Protein AF-A0A6A4I3C4-F1 (afdb_monomer)

Radius of gyration: 28.68 Å; Cα contacts (8 Å, |Δi|>4): 442; chains: 1; bounding box: 69×76×106 Å

Structure (mmCIF, N/CA/C/O backbone):
data_AF-A0A6A4I3C4-F1
#
_entry.id   AF-A0A6A4I3C4-F1
#
loop_
_atom_site.group_PDB
_atom_site.id
_atom_site.type_symbol
_atom_site.label_atom_id
_atom_site.label_alt_id
_atom_site.label_comp_id
_atom_site.label_asym_id
_atom_site.label_entity_id
_atom_site.label_seq_id
_atom_site.pdbx_PDB_ins_code
_atom_site.Cartn_x
_atom_site.Cartn_y
_atom_site.Cartn_z
_atom_site.occupancy
_atom_site.B_iso_or_equiv
_atom_site.auth_seq_id
_atom_site.auth_comp_id
_atom_site.auth_asym_id
_atom_site.auth_atom_id
_atom_site.pdbx_PDB_model_num
ATOM 1 N N . MET A 1 1 ? -9.018 -15.703 23.170 1.00 30.06 1 MET A N 1
ATOM 2 C CA . MET A 1 1 ? -9.120 -16.091 21.747 1.00 30.06 1 MET A CA 1
ATOM 3 C C . MET A 1 1 ? -8.133 -15.231 20.980 1.00 30.06 1 MET A C 1
ATOM 5 O O . MET A 1 1 ? -8.230 -14.015 21.073 1.00 30.06 1 MET A O 1
ATOM 9 N N . SER A 1 2 ? -7.096 -15.819 20.377 1.00 28.27 2 SER A N 1
ATOM 10 C CA . SER A 1 2 ? -6.078 -15.033 19.678 1.00 28.27 2 SER A CA 1
ATOM 11 C C . SER A 1 2 ? -6.666 -14.503 18.375 1.00 28.27 2 SER A C 1
ATOM 13 O O . SER A 1 2 ? -7.163 -15.269 17.554 1.00 28.27 2 SER A O 1
ATOM 15 N N . CYS A 1 3 ? -6.613 -13.185 18.191 1.00 37.81 3 CYS A N 1
ATOM 16 C CA . CYS A 1 3 ? -6.761 -12.574 16.880 1.00 37.81 3 CYS A CA 1
ATOM 17 C C . CYS A 1 3 ? -5.647 -13.174 16.008 1.00 37.81 3 CYS A C 1
ATOM 19 O O . CYS A 1 3 ? -4.472 -12.841 16.184 1.00 37.81 3 CYS A O 1
ATOM 21 N N . GLN A 1 4 ? -5.984 -14.171 15.180 1.00 45.91 4 GLN A N 1
ATOM 22 C CA . GLN A 1 4 ? -5.048 -14.759 14.229 1.00 45.91 4 GLN A CA 1
ATOM 23 C C . GLN A 1 4 ? -4.532 -13.609 13.374 1.00 45.91 4 GLN A C 1
ATOM 25 O O . GLN A 1 4 ? -5.293 -12.971 12.652 1.00 45.91 4 GLN A O 1
ATOM 30 N N . THR A 1 5 ? -3.243 -13.308 13.506 1.00 54.25 5 THR A N 1
ATOM 31 C CA . THR A 1 5 ? -2.576 -12.244 12.765 1.00 54.25 5 THR A CA 1
ATOM 32 C C . THR A 1 5 ? -2.916 -12.390 11.281 1.00 54.25 5 THR A C 1
ATOM 34 O O . THR A 1 5 ? -2.604 -13.396 10.641 1.00 54.25 5 THR A O 1
ATOM 37 N N . SER A 1 6 ? -3.614 -11.399 10.728 1.00 60.16 6 SER A N 1
ATOM 38 C CA . SER A 1 6 ? -4.157 -11.409 9.360 1.00 60.16 6 SER A CA 1
ATOM 39 C C . SER A 1 6 ? -3.076 -11.469 8.275 1.00 60.16 6 SER A C 1
ATOM 41 O O . SER A 1 6 ? -3.366 -11.762 7.115 1.00 60.16 6 SER A O 1
ATOM 43 N N . ILE A 1 7 ? -1.822 -11.235 8.654 1.00 67.00 7 ILE A N 1
ATOM 44 C CA . ILE A 1 7 ? -0.670 -11.164 7.765 1.00 67.00 7 ILE A CA 1
ATOM 45 C C . ILE A 1 7 ? 0.026 -12.537 7.729 1.00 67.00 7 ILE A C 1
ATOM 47 O O . ILE A 1 7 ? 0.325 -13.086 8.795 1.00 67.00 7 ILE A O 1
ATOM 51 N N . PRO A 1 8 ? 0.277 -13.123 6.541 1.00 70.94 8 PRO A N 1
ATOM 52 C CA . PRO A 1 8 ? 1.118 -14.317 6.415 1.00 70.94 8 PRO A CA 1
ATOM 53 C C . PRO A 1 8 ? 2.545 -14.039 6.918 1.00 70.94 8 PRO A C 1
ATOM 55 O O . PRO A 1 8 ? 2.928 -12.887 7.103 1.00 70.94 8 PRO A O 1
ATOM 58 N N . GLY A 1 9 ? 3.365 -15.072 7.130 1.00 73.81 9 GLY A N 1
ATOM 59 C CA . GLY A 1 9 ? 4.790 -14.839 7.398 1.00 73.81 9 GLY A CA 1
ATOM 60 C C . GLY A 1 9 ? 5.410 -14.054 6.237 1.00 73.81 9 GLY A C 1
ATOM 61 O O . GLY A 1 9 ? 5.192 -14.430 5.088 1.00 73.81 9 GLY A O 1
ATOM 62 N N . ILE A 1 10 ? 6.134 -12.966 6.514 1.00 74.69 10 ILE A N 1
ATOM 63 C CA . ILE A 1 10 ? 6.796 -12.142 5.490 1.00 74.69 10 ILE A CA 1
ATOM 64 C C . ILE A 1 10 ? 8.303 -12.256 5.669 1.00 74.69 10 ILE A C 1
ATOM 66 O O . ILE A 1 10 ? 8.816 -12.062 6.770 1.00 74.69 10 ILE A O 1
ATOM 70 N N . HIS A 1 11 ? 9.007 -12.515 4.571 1.00 81.69 11 HIS A N 1
ATOM 71 C CA . HIS A 1 11 ? 10.462 -12.446 4.522 1.00 81.69 11 HIS A CA 1
ATOM 72 C C . HIS A 1 11 ? 10.892 -11.247 3.663 1.00 81.69 11 HIS A C 1
ATOM 74 O O . HIS A 1 11 ? 10.947 -11.388 2.442 1.00 81.69 11 HIS A O 1
ATOM 80 N N . PRO A 1 12 ? 11.190 -10.072 4.245 1.00 83.69 12 PRO A N 1
ATOM 81 C CA . PRO A 1 12 ? 11.438 -8.865 3.463 1.00 83.69 12 PRO A CA 1
ATOM 82 C C . PRO A 1 12 ? 12.656 -9.022 2.540 1.00 83.69 12 PRO A C 1
ATOM 84 O O . PRO A 1 12 ? 13.671 -9.614 2.908 1.00 83.69 12 PRO A O 1
ATOM 87 N N . SER A 1 13 ? 12.538 -8.493 1.324 1.00 85.62 13 SER A N 1
ATOM 88 C CA . SER A 1 13 ? 13.578 -8.458 0.288 1.00 85.62 13 SER A CA 1
ATOM 89 C C . SER A 1 13 ? 13.735 -7.086 -0.374 1.00 85.62 13 SER A C 1
ATOM 91 O O . SER A 1 13 ? 14.539 -6.954 -1.292 1.00 85.62 13 SER A O 1
ATOM 93 N N . LEU A 1 14 ? 12.935 -6.096 0.026 1.00 89.38 14 LEU A N 1
ATOM 94 C CA . LEU A 1 14 ? 13.063 -4.684 -0.338 1.00 89.38 14 LEU A CA 1
ATOM 95 C C . LEU A 1 14 ? 12.689 -3.829 0.876 1.00 89.38 14 LEU A C 1
ATOM 97 O O . LEU A 1 14 ? 11.917 -4.273 1.731 1.00 89.38 14 LEU A O 1
ATOM 101 N N . ASP A 1 15 ? 13.218 -2.613 0.939 1.00 90.00 15 ASP A N 1
ATOM 102 C CA . ASP A 1 15 ? 12.813 -1.634 1.947 1.00 90.00 15 ASP A CA 1
ATOM 103 C C . ASP A 1 15 ? 11.611 -0.827 1.445 1.00 90.00 15 ASP A C 1
ATOM 105 O O . ASP A 1 15 ? 11.593 -0.379 0.296 1.00 90.00 15 ASP A O 1
ATOM 109 N N . LEU A 1 16 ? 10.598 -0.672 2.299 1.00 91.19 16 LEU A N 1
ATOM 110 C CA . LEU A 1 16 ? 9.354 0.023 1.988 1.00 91.19 16 LEU A CA 1
ATOM 111 C C . LEU A 1 16 ? 9.136 1.157 2.986 1.00 91.19 16 LEU A C 1
ATOM 113 O O . LEU A 1 16 ? 8.927 0.941 4.180 1.00 91.19 16 LEU A O 1
ATOM 117 N N . HIS A 1 17 ? 9.106 2.374 2.466 1.00 89.75 17 HIS A N 1
ATOM 118 C CA . HIS A 1 17 ? 8.889 3.581 3.239 1.00 89.75 17 HIS A CA 1
ATOM 119 C C . HIS A 1 17 ? 7.688 4.354 2.700 1.00 89.75 17 HIS A C 1
ATOM 121 O O . HIS A 1 17 ? 7.506 4.515 1.493 1.00 89.75 17 HIS A O 1
ATOM 127 N N . LEU A 1 18 ? 6.858 4.850 3.609 1.00 87.88 18 LEU A N 1
ATOM 128 C CA . LEU A 1 18 ? 5.655 5.590 3.279 1.00 87.88 18 LEU A CA 1
ATOM 129 C C . LEU A 1 18 ? 5.803 7.036 3.746 1.00 87.88 18 LEU A C 1
ATOM 131 O O . LEU A 1 18 ? 6.171 7.309 4.882 1.00 87.88 18 LEU A O 1
ATOM 135 N N . THR A 1 19 ? 5.518 7.980 2.857 1.00 85.12 19 THR A N 1
ATOM 136 C CA . THR A 1 19 ? 5.530 9.412 3.154 1.00 85.12 19 THR A CA 1
ATOM 137 C C . THR A 1 19 ? 4.115 9.936 3.056 1.00 85.12 19 THR A C 1
ATOM 139 O O . THR A 1 19 ? 3.570 10.099 1.964 1.00 85.12 19 THR A O 1
ATOM 142 N N . VAL A 1 20 ? 3.508 10.213 4.202 1.00 73.31 20 VAL A N 1
ATOM 143 C CA . VAL A 1 20 ? 2.202 10.861 4.225 1.00 73.31 20 VAL A CA 1
ATOM 144 C C . VAL A 1 20 ? 2.410 12.363 4.008 1.00 73.31 20 VAL A C 1
ATOM 146 O O . VAL A 1 20 ? 3.191 12.969 4.743 1.00 73.31 20 VAL A O 1
ATOM 149 N N . PRO A 1 21 ? 1.757 12.994 3.020 1.00 63.59 21 PRO A N 1
ATOM 150 C CA . PRO A 1 21 ? 1.850 14.435 2.825 1.00 63.59 21 PRO A CA 1
ATOM 151 C C . PRO A 1 21 ? 1.004 15.171 3.883 1.00 63.59 21 PRO A C 1
ATOM 153 O O . PRO A 1 21 ? -0.039 15.723 3.549 1.00 63.59 21 PRO A O 1
ATOM 156 N N . TYR A 1 22 ? 1.418 15.167 5.155 1.00 59.88 22 TYR A N 1
ATOM 157 C CA . TYR A 1 22 ? 0.750 15.891 6.249 1.00 59.88 22 TYR A CA 1
ATOM 158 C C . TYR A 1 22 ? 1.741 16.717 7.083 1.00 59.88 22 TYR A C 1
ATOM 160 O O . TYR A 1 22 ? 2.922 16.374 7.139 1.00 59.88 22 TYR A O 1
ATOM 168 N N . PRO A 1 23 ? 1.294 17.869 7.631 1.00 50.72 23 PRO A N 1
ATOM 169 C CA . PRO A 1 23 ? 0.219 17.913 8.627 1.00 50.72 23 PRO A CA 1
ATOM 170 C C . PRO A 1 23 ? -1.115 18.480 8.096 1.00 50.72 23 PRO A C 1
ATOM 172 O O . PRO A 1 23 ? -1.166 19.581 7.555 1.00 50.72 23 PRO A O 1
ATOM 175 N N . LEU A 1 24 ? -2.231 17.772 8.321 1.00 51.72 24 LEU A N 1
ATOM 176 C CA . LEU A 1 24 ? -3.612 18.285 8.157 1.00 51.72 24 LEU A CA 1
ATOM 177 C C . LEU A 1 24 ? -3.964 19.434 9.120 1.00 51.72 24 LEU A C 1
ATOM 179 O O . LEU A 1 24 ? -5.076 19.960 9.084 1.00 51.72 24 LEU A O 1
ATOM 183 N N . ASP A 1 25 ? -3.048 19.838 9.999 1.00 52.22 25 ASP A N 1
ATOM 184 C CA . ASP A 1 25 ? -3.362 20.602 11.202 1.00 52.22 25 ASP A CA 1
ATOM 185 C C . ASP A 1 25 ? -3.867 22.027 10.928 1.00 52.22 25 ASP A C 1
ATOM 187 O O . ASP A 1 25 ? -4.759 22.499 11.628 1.00 52.22 25 ASP A O 1
ATOM 191 N N . LYS A 1 26 ? -3.340 22.732 9.921 1.00 49.34 26 LYS A N 1
ATOM 192 C CA . LYS A 1 26 ? -3.626 24.168 9.741 1.00 49.34 26 LYS A CA 1
ATOM 193 C C . LYS A 1 26 ? -4.655 24.486 8.670 1.00 49.34 26 LYS A C 1
ATOM 195 O O . LYS A 1 26 ? -5.324 25.512 8.784 1.00 49.34 26 LYS A O 1
ATOM 200 N N . GLN A 1 27 ? -4.759 23.695 7.607 1.00 46.47 27 GLN A N 1
ATOM 201 C CA . GLN A 1 27 ? -5.704 23.970 6.513 1.00 46.47 27 GLN A CA 1
ATOM 202 C C . GLN A 1 27 ? -7.082 23.362 6.794 1.00 46.47 27 GLN A C 1
ATOM 204 O O . GLN A 1 27 ? -8.088 24.049 6.630 1.00 46.47 27 GLN A O 1
ATOM 209 N N . PHE A 1 28 ? -7.126 22.141 7.334 1.00 49.78 28 PHE A N 1
ATOM 210 C CA . PHE A 1 28 ? -8.375 21.452 7.659 1.00 49.78 28 PHE A CA 1
ATOM 211 C C . PHE A 1 28 ? -9.104 22.102 8.847 1.00 49.78 28 PHE A C 1
ATOM 213 O O . PHE A 1 28 ? -10.287 22.428 8.752 1.00 49.78 28 PHE A O 1
ATOM 220 N N . LYS A 1 29 ? -8.372 22.444 9.924 1.00 48.72 29 LYS A N 1
ATOM 221 C CA . LYS A 1 29 ? -8.935 23.174 11.082 1.00 48.72 29 LYS A CA 1
ATOM 222 C C . LYS A 1 29 ? -9.466 24.569 10.732 1.00 48.72 29 LYS A C 1
ATOM 224 O O . LYS A 1 29 ? -10.306 25.088 11.462 1.00 48.72 29 LYS A O 1
ATOM 229 N N . ARG A 1 30 ? -8.982 25.199 9.650 1.00 45.66 30 ARG A N 1
ATOM 230 C CA . ARG A 1 30 ? -9.480 26.507 9.186 1.00 45.66 30 ARG A CA 1
ATOM 231 C C . ARG A 1 30 ? -10.796 26.390 8.415 1.00 45.66 30 ARG A C 1
ATOM 233 O O . ARG A 1 30 ? -11.678 27.202 8.662 1.00 45.66 30 ARG A O 1
ATOM 240 N N . SER A 1 31 ? -10.947 25.381 7.555 1.00 47.44 31 SER A N 1
ATOM 241 C CA . SER A 1 31 ? -12.178 25.165 6.775 1.00 47.44 31 SER A CA 1
ATOM 242 C C . SER A 1 31 ? -13.362 24.721 7.648 1.00 47.44 31 SER A C 1
ATOM 244 O O . SER A 1 31 ? -14.452 25.268 7.496 1.00 47.44 31 SER A O 1
ATOM 246 N N . ILE A 1 32 ? -13.142 23.840 8.637 1.00 47.69 32 ILE A N 1
ATOM 247 C CA . ILE A 1 32 ? -14.205 23.413 9.570 1.00 47.69 32 ILE A CA 1
ATOM 248 C C . ILE A 1 32 ? -14.717 24.582 10.423 1.00 47.69 32 ILE A C 1
ATOM 250 O O . ILE A 1 32 ? -15.918 24.718 10.642 1.00 47.69 32 ILE A O 1
ATOM 254 N N . LYS A 1 33 ? -13.824 25.470 10.883 1.00 48.31 33 LYS A N 1
ATOM 255 C CA . LYS A 1 33 ? -14.209 26.625 11.712 1.00 48.31 33 LYS A CA 1
ATOM 256 C C . LYS A 1 33 ? -14.901 27.745 10.933 1.00 48.31 33 LYS A C 1
ATOM 258 O O . LYS A 1 33 ? -15.566 28.566 11.555 1.00 48.31 33 LYS A O 1
ATOM 263 N N . SER A 1 34 ? -14.749 27.804 9.608 1.00 45.88 34 SER A N 1
ATOM 264 C CA . SER A 1 34 ? -15.308 28.884 8.784 1.00 45.88 34 SER A CA 1
ATOM 265 C C . SER A 1 34 ? -16.658 28.551 8.140 1.00 45.88 34 SER A C 1
ATOM 267 O O . SER A 1 34 ? -17.111 29.313 7.291 1.00 45.88 34 SER A O 1
ATOM 269 N N . GLY A 1 35 ? -17.283 27.412 8.472 1.00 45.72 35 GLY A N 1
ATOM 270 C CA . GLY A 1 35 ? -18.549 26.984 7.857 1.00 45.72 35 GLY A CA 1
ATOM 271 C C . GLY A 1 35 ? -18.457 26.715 6.346 1.00 45.72 35 GLY A C 1
ATOM 272 O O . GLY A 1 35 ? -19.481 26.581 5.678 1.00 45.72 35 GLY A O 1
ATOM 273 N N . GLY A 1 36 ? -17.239 26.649 5.794 1.00 48.12 36 GLY A N 1
ATOM 274 C CA . GLY A 1 36 ? -16.996 26.383 4.381 1.00 48.12 36 GLY A CA 1
ATOM 275 C C . GLY A 1 36 ? -16.940 24.881 4.130 1.00 48.12 36 GLY A C 1
ATOM 276 O O . GLY A 1 36 ? -16.024 24.220 4.613 1.00 48.12 36 GLY A O 1
ATOM 277 N N . LYS A 1 37 ? -17.892 24.358 3.349 1.00 48.56 37 LYS A N 1
ATOM 278 C CA . LYS A 1 37 ? -18.025 22.943 2.938 1.00 48.56 37 LYS A CA 1
ATOM 279 C C . LYS A 1 37 ? -16.925 22.441 1.979 1.00 48.56 37 LYS A C 1
ATOM 281 O O . LYS A 1 37 ? -17.156 21.504 1.219 1.00 48.56 37 LYS A O 1
ATOM 286 N N . ASP A 1 38 ? -15.730 23.017 2.002 1.00 48.38 38 ASP A N 1
ATOM 287 C CA . ASP A 1 38 ? -14.608 22.511 1.209 1.00 48.38 38 ASP A CA 1
ATOM 288 C C . ASP A 1 38 ? -13.873 21.429 2.002 1.00 48.38 38 ASP A C 1
ATOM 290 O O . ASP A 1 38 ? -12.797 21.645 2.560 1.00 48.38 38 ASP A O 1
ATOM 294 N N . ILE A 1 39 ? -14.471 20.235 2.067 1.00 53.12 39 ILE A N 1
ATOM 295 C CA . ILE A 1 39 ? -13.825 19.062 2.662 1.00 53.12 39 ILE A CA 1
ATOM 296 C C . ILE A 1 39 ? -12.625 18.698 1.778 1.00 53.12 39 ILE A C 1
ATOM 298 O O . ILE A 1 39 ? -12.756 18.034 0.745 1.00 53.12 39 ILE A O 1
ATOM 302 N N . VAL A 1 40 ? -11.435 19.163 2.165 1.00 55.22 40 VAL A N 1
ATOM 303 C CA . VAL A 1 40 ? -10.180 18.813 1.493 1.00 55.22 40 VAL A CA 1
ATOM 304 C C . VAL A 1 40 ? -9.994 17.306 1.616 1.00 55.22 40 VAL A C 1
ATOM 306 O O . VAL A 1 40 ? -9.727 16.780 2.695 1.00 55.22 40 VAL A O 1
ATOM 309 N N . ARG A 1 41 ? -10.146 16.597 0.495 1.00 63.38 41 ARG A N 1
ATOM 310 C CA . ARG A 1 41 ? -10.003 15.141 0.453 1.00 63.38 41 ARG A CA 1
ATOM 311 C C . ARG A 1 41 ? -8.548 14.750 0.746 1.00 63.38 41 ARG A C 1
ATOM 313 O O . ARG A 1 41 ? -7.649 15.243 0.055 1.00 63.38 41 ARG A O 1
ATOM 320 N N . PRO A 1 42 ? -8.304 13.836 1.699 1.00 72.00 42 PRO A N 1
ATOM 321 C CA . PRO A 1 42 ? -6.992 13.240 1.914 1.00 72.00 42 PRO A CA 1
ATOM 322 C C . PRO A 1 42 ? -6.378 12.700 0.626 1.00 72.00 42 PRO A C 1
ATOM 324 O O . PRO A 1 42 ? -7.028 11.976 -0.132 1.00 72.00 42 PRO A O 1
ATOM 327 N N . ARG A 1 43 ? -5.112 13.042 0.376 1.00 78.06 43 ARG A N 1
ATOM 328 C CA . ARG A 1 43 ? -4.353 12.502 -0.758 1.00 78.06 43 ARG A CA 1
ATOM 329 C C . ARG A 1 43 ? -3.695 11.188 -0.346 1.00 78.06 43 ARG A C 1
ATOM 331 O O . ARG A 1 43 ? -3.318 11.017 0.810 1.00 78.06 43 ARG A O 1
ATOM 338 N N . ALA A 1 44 ? -3.546 10.279 -1.308 1.00 85.25 44 ALA A N 1
ATOM 339 C CA . ALA A 1 44 ? -2.795 9.048 -1.098 1.00 85.25 44 ALA A CA 1
ATOM 340 C C . ALA A 1 44 ? -1.340 9.367 -0.706 1.00 85.25 44 ALA A C 1
ATOM 342 O O . ALA A 1 44 ? -0.778 10.347 -1.214 1.00 85.25 44 ALA A O 1
ATOM 343 N N . PRO A 1 45 ? -0.731 8.567 0.180 1.00 86.81 45 PRO A N 1
ATOM 344 C CA . PRO A 1 45 ? 0.649 8.771 0.580 1.00 86.81 45 PRO A CA 1
ATOM 345 C C . PRO A 1 45 ? 1.614 8.487 -0.577 1.00 86.81 45 PRO A C 1
ATOM 347 O O . PRO A 1 45 ? 1.323 7.702 -1.481 1.00 86.81 45 PRO A O 1
ATOM 350 N N . GLY A 1 46 ? 2.784 9.120 -0.534 1.00 87.19 46 GLY A N 1
ATOM 351 C CA . GLY A 1 46 ? 3.910 8.762 -1.389 1.00 87.19 46 GLY A CA 1
ATOM 352 C C . GLY A 1 46 ? 4.521 7.444 -0.923 1.00 87.19 46 GLY A C 1
ATOM 353 O O . GLY A 1 46 ? 4.726 7.247 0.274 1.00 87.19 46 GLY A O 1
ATOM 354 N N . LEU A 1 47 ? 4.817 6.546 -1.858 1.00 89.38 47 LEU A N 1
ATOM 355 C CA . LEU A 1 47 ? 5.409 5.246 -1.561 1.00 89.38 47 LEU A CA 1
ATOM 356 C C . LEU A 1 47 ? 6.838 5.197 -2.094 1.00 89.38 47 LEU A C 1
ATOM 358 O O . LEU A 1 47 ? 7.082 5.543 -3.246 1.00 89.38 47 LEU A O 1
ATOM 362 N N . TRP A 1 48 ? 7.768 4.749 -1.265 1.00 90.25 48 TRP A N 1
ATOM 363 C CA . TRP A 1 48 ? 9.175 4.595 -1.599 1.00 90.25 48 TRP A CA 1
ATOM 364 C C . TRP A 1 48 ? 9.564 3.132 -1.409 1.00 90.25 48 TRP A C 1
ATOM 366 O O . TRP A 1 48 ? 9.435 2.601 -0.311 1.00 90.25 48 TRP A O 1
ATOM 376 N N . ALA A 1 49 ? 10.017 2.477 -2.470 1.00 90.69 49 ALA A N 1
ATOM 377 C CA . ALA A 1 49 ? 10.479 1.099 -2.459 1.00 90.69 49 ALA A CA 1
ATOM 378 C C . ALA A 1 49 ? 11.930 1.031 -2.944 1.00 90.69 49 ALA A C 1
ATOM 380 O O . ALA A 1 49 ? 12.213 1.290 -4.114 1.00 90.69 49 ALA A O 1
ATOM 381 N N . HIS A 1 50 ? 12.848 0.652 -2.059 1.00 90.38 50 HIS A N 1
ATOM 382 C CA . HIS A 1 50 ? 14.243 0.410 -2.417 1.00 90.38 50 HIS A CA 1
ATOM 383 C C . HIS A 1 50 ? 14.456 -1.084 -2.649 1.00 90.38 50 HIS A C 1
ATOM 385 O O . HIS A 1 50 ? 14.501 -1.878 -1.709 1.00 90.38 50 HIS A O 1
ATOM 391 N N . ALA A 1 51 ? 14.576 -1.467 -3.919 1.00 89.44 51 ALA A N 1
ATOM 392 C CA . ALA A 1 51 ? 14.884 -2.833 -4.320 1.00 89.44 51 ALA A CA 1
ATOM 393 C C . ALA A 1 51 ? 16.394 -3.048 -4.483 1.00 89.44 51 ALA A C 1
ATOM 395 O O . ALA A 1 51 ? 17.104 -2.174 -4.972 1.00 89.44 51 ALA A O 1
ATOM 396 N N . TRP A 1 52 ? 16.862 -4.254 -4.151 1.00 88.19 52 TRP A N 1
ATOM 397 C CA . TRP A 1 52 ? 18.253 -4.692 -4.354 1.00 88.19 52 TRP A CA 1
ATOM 398 C C . TRP A 1 52 ? 18.411 -5.699 -5.504 1.00 88.19 52 TRP A C 1
ATOM 400 O O . TRP A 1 52 ? 19.421 -6.390 -5.599 1.00 88.19 52 TRP A O 1
ATOM 410 N N . HIS A 1 53 ? 17.410 -5.803 -6.382 1.00 86.38 53 HIS A N 1
ATOM 411 C CA . HIS A 1 53 ? 17.461 -6.629 -7.588 1.00 86.38 53 HIS A CA 1
ATOM 412 C C . HIS A 1 53 ? 17.505 -5.757 -8.844 1.00 86.38 53 HIS A C 1
ATOM 414 O O . HIS A 1 53 ? 16.843 -4.720 -8.924 1.00 86.38 53 HIS A O 1
ATOM 420 N N . LEU A 1 54 ? 18.282 -6.203 -9.829 1.00 84.88 54 LEU A N 1
ATOM 421 C CA . LEU A 1 54 ? 18.457 -5.491 -11.095 1.00 84.88 54 LEU A CA 1
ATOM 422 C C . LEU A 1 54 ? 17.256 -5.691 -12.023 1.00 84.88 54 LEU A C 1
ATOM 424 O O . LEU A 1 54 ? 16.810 -4.736 -12.647 1.00 84.88 54 LEU A O 1
ATOM 428 N N . ASP A 1 55 ? 16.695 -6.899 -12.056 1.00 84.88 55 ASP A N 1
ATOM 429 C CA . ASP A 1 55 ? 15.572 -7.219 -12.935 1.00 84.88 55 ASP A CA 1
ATOM 430 C C . ASP A 1 55 ? 14.310 -6.432 -12.565 1.00 84.88 55 ASP A C 1
ATOM 432 O O . ASP A 1 55 ? 14.004 -6.238 -11.380 1.00 84.88 55 ASP A O 1
ATOM 436 N N . VAL A 1 56 ? 13.516 -6.075 -13.576 1.00 85.75 56 VAL A N 1
ATOM 437 C CA . VAL A 1 56 ? 12.166 -5.533 -13.378 1.00 85.75 56 VAL A CA 1
ATOM 438 C C . VAL A 1 56 ? 11.213 -6.645 -12.932 1.00 85.75 56 VAL A C 1
ATOM 440 O O . VAL A 1 56 ? 10.860 -7.554 -13.696 1.00 85.75 56 VAL A O 1
ATOM 443 N N . ARG A 1 57 ? 10.776 -6.553 -11.675 1.00 88.94 57 ARG A N 1
ATOM 444 C CA . ARG A 1 57 ? 9.782 -7.436 -11.048 1.00 88.94 57 ARG A CA 1
ATOM 445 C C . ARG A 1 57 ? 8.488 -6.674 -10.820 1.00 88.94 57 ARG A C 1
ATOM 447 O O . ARG A 1 57 ? 8.511 -5.470 -10.566 1.00 88.94 57 ARG A O 1
ATOM 454 N N . LEU A 1 58 ? 7.367 -7.376 -10.915 1.00 91.00 58 LEU A N 1
ATOM 455 C CA . LEU A 1 58 ? 6.063 -6.802 -10.609 1.00 91.00 58 LEU A CA 1
ATOM 456 C C . LEU A 1 58 ? 5.706 -7.097 -9.158 1.00 91.00 58 LEU A C 1
ATOM 458 O O . LEU A 1 58 ? 5.906 -8.204 -8.659 1.00 91.00 58 LEU A O 1
ATOM 462 N N . TYR A 1 59 ? 5.152 -6.092 -8.498 1.00 92.69 59 TYR A N 1
ATOM 463 C CA . TYR A 1 59 ? 4.670 -6.183 -7.133 1.00 92.69 59 TYR A CA 1
ATOM 464 C C . TYR A 1 59 ? 3.212 -5.736 -7.048 1.00 92.69 59 TYR A C 1
ATOM 466 O O . TYR A 1 59 ? 2.741 -4.917 -7.840 1.00 92.69 59 TYR A O 1
ATOM 474 N N . THR A 1 60 ? 2.498 -6.254 -6.057 1.00 94.25 60 THR A N 1
ATOM 475 C CA . THR A 1 60 ? 1.157 -5.796 -5.693 1.00 94.25 60 THR A CA 1
ATOM 476 C C . THR A 1 60 ? 1.222 -5.120 -4.335 1.00 94.25 60 THR A C 1
ATOM 478 O O . THR A 1 60 ? 1.569 -5.746 -3.335 1.00 94.25 60 THR A O 1
ATOM 481 N N . MET A 1 61 ? 0.888 -3.834 -4.298 1.00 94.31 61 MET A N 1
ATOM 482 C CA . MET A 1 61 ? 0.782 -3.074 -3.059 1.00 94.31 61 MET A CA 1
ATOM 483 C C . MET A 1 61 ? -0.614 -3.249 -2.460 1.00 94.31 61 MET A C 1
ATOM 485 O O . MET A 1 61 ? -1.613 -3.120 -3.172 1.00 94.31 61 MET A O 1
ATOM 489 N N . VAL A 1 62 ? -0.676 -3.500 -1.155 1.00 94.50 62 VAL A N 1
ATOM 490 C CA . VAL A 1 62 ? -1.904 -3.682 -0.376 1.00 94.50 62 VAL A CA 1
ATOM 491 C C . VAL A 1 62 ? -1.783 -2.908 0.940 1.00 94.50 62 VAL A C 1
ATOM 493 O O . VAL A 1 62 ? -0.792 -3.059 1.642 1.00 94.50 62 VAL A O 1
ATOM 496 N N . MET A 1 63 ? -2.777 -2.093 1.288 1.00 94.31 63 MET A N 1
ATOM 497 C CA . MET A 1 63 ? -2.875 -1.373 2.562 1.00 94.31 63 MET A CA 1
ATOM 498 C C . MET A 1 63 ? -4.109 -1.840 3.328 1.00 94.31 63 MET A C 1
ATOM 500 O O . MET A 1 63 ? -5.230 -1.710 2.828 1.00 94.31 63 MET A O 1
ATOM 504 N N . LEU A 1 64 ? -3.893 -2.352 4.538 1.00 94.38 64 LEU A N 1
ATOM 505 C CA . LEU A 1 64 ? -4.915 -2.986 5.368 1.00 94.38 64 LEU A CA 1
ATOM 506 C C . LEU A 1 64 ? -4.965 -2.384 6.761 1.00 94.38 64 LEU A C 1
ATOM 508 O O . LEU A 1 64 ? -3.923 -2.095 7.345 1.00 94.38 64 LEU A O 1
ATOM 512 N N . ASP A 1 65 ? -6.174 -2.311 7.296 1.00 94.75 65 ASP A N 1
ATOM 513 C CA . ASP A 1 65 ? -6.455 -2.100 8.712 1.00 94.75 65 ASP A CA 1
ATOM 514 C C . ASP A 1 65 ? -7.040 -3.397 9.300 1.00 94.75 65 ASP A C 1
ATOM 516 O O . ASP A 1 65 ? -8.071 -3.843 8.806 1.00 94.75 65 ASP A O 1
ATOM 520 N N . PRO A 1 66 ? -6.395 -4.073 10.266 1.00 94.00 66 PRO A N 1
ATOM 521 C CA . PRO A 1 66 ? -6.915 -5.271 10.913 1.00 94.00 66 PRO A CA 1
ATOM 522 C C . PRO A 1 66 ? -7.703 -4.993 12.201 1.00 94.00 66 PRO A C 1
ATOM 524 O O . PRO A 1 66 ? -8.100 -5.952 12.857 1.00 94.00 66 PRO A O 1
ATOM 527 N N . ASP A 1 67 ? -7.866 -3.729 12.595 1.00 93.38 67 ASP A N 1
ATOM 528 C CA . ASP A 1 67 ? -8.421 -3.333 13.892 1.00 93.38 67 ASP A CA 1
ATOM 529 C C . ASP A 1 67 ? -9.796 -2.652 13.754 1.00 93.38 67 ASP A C 1
ATOM 531 O O . ASP A 1 67 ? -10.226 -1.929 14.651 1.00 93.38 67 ASP A O 1
ATOM 535 N N . VAL A 1 68 ? -10.519 -2.902 12.655 1.00 91.88 68 VAL A N 1
ATOM 536 C CA . VAL A 1 68 ? -11.879 -2.375 12.474 1.00 91.88 68 VAL A CA 1
ATOM 537 C C . VAL A 1 68 ? -12.848 -3.167 13.356 1.00 91.88 68 VAL A C 1
ATOM 539 O O . VAL A 1 68 ? -12.898 -4.388 13.227 1.00 91.88 68 VAL A O 1
ATOM 542 N N . PRO A 1 69 ? -13.629 -2.531 14.244 1.00 91.94 69 PRO A N 1
ATOM 543 C CA . PRO A 1 69 ? -14.585 -3.242 15.087 1.00 91.94 69 PRO A CA 1
ATOM 544 C C . PRO A 1 69 ? -15.690 -3.916 14.260 1.00 91.94 69 PRO A C 1
ATOM 546 O O . PRO A 1 69 ? -16.150 -3.400 13.236 1.00 91.94 69 PRO A O 1
ATOM 549 N N . ASP A 1 70 ? -16.117 -5.088 14.715 1.00 91.06 70 ASP A N 1
ATOM 550 C CA . ASP A 1 70 ? -17.263 -5.827 14.198 1.00 91.06 70 ASP A CA 1
ATOM 551 C C . ASP A 1 70 ? -18.173 -6.225 15.367 1.00 91.06 70 ASP A C 1
ATOM 553 O O . ASP A 1 70 ? -17.834 -7.090 16.181 1.00 91.06 70 ASP A O 1
ATOM 557 N N . GLU A 1 71 ? -19.313 -5.540 15.474 1.00 89.19 71 GLU A N 1
ATOM 558 C CA . GLU A 1 71 ? -20.277 -5.720 16.560 1.00 89.19 71 GLU A CA 1
ATOM 559 C C . GLU A 1 71 ? -20.972 -7.084 16.485 1.00 89.19 71 GLU A C 1
ATOM 561 O O . GLU A 1 71 ? -21.162 -7.728 17.519 1.00 89.19 71 GLU A O 1
ATOM 566 N N . GLU A 1 72 ? -21.281 -7.565 15.274 1.00 90.19 72 GLU A N 1
ATOM 567 C CA . GLU A 1 72 ? -22.007 -8.824 15.064 1.00 90.19 72 GLU A CA 1
ATOM 568 C C . GLU A 1 72 ? -21.217 -10.018 15.605 1.00 90.19 72 GLU A C 1
ATOM 570 O O . GLU A 1 72 ? -21.770 -10.917 16.242 1.00 90.19 72 GLU A O 1
ATOM 575 N N . THR A 1 73 ? -19.900 -10.009 15.389 1.00 90.06 73 THR A N 1
ATOM 576 C CA . THR A 1 73 ? -18.993 -11.064 15.859 1.00 90.06 73 THR A CA 1
ATOM 577 C C . THR A 1 73 ? -18.311 -10.729 17.185 1.00 90.06 73 THR A C 1
ATOM 579 O O . THR A 1 73 ? -17.567 -11.561 17.710 1.00 90.06 73 THR A O 1
ATOM 582 N N . SER A 1 74 ? -18.567 -9.539 17.748 1.00 89.44 74 SER A N 1
ATOM 583 C CA . SER A 1 74 ? -17.894 -9.013 18.946 1.00 89.44 74 SER A CA 1
ATOM 584 C C . SER A 1 74 ? -16.364 -9.145 18.862 1.00 89.44 74 SER A C 1
ATOM 586 O O . SER A 1 74 ? -15.693 -9.554 19.813 1.00 89.44 74 SER A O 1
ATOM 588 N N . SER A 1 75 ? -15.814 -8.844 17.686 1.00 90.19 75 SER A N 1
ATOM 589 C CA . SER A 1 75 ? -14.407 -9.047 17.334 1.00 90.19 75 SER A CA 1
ATOM 590 C C . SER A 1 75 ? -13.895 -7.883 16.476 1.00 90.19 75 SER A C 1
ATOM 592 O O . SER A 1 75 ? -14.552 -6.853 16.332 1.00 90.19 75 SER A O 1
ATOM 594 N N . PHE A 1 76 ? -12.695 -8.031 15.922 1.00 90.56 76 PHE A N 1
ATOM 595 C CA . PHE A 1 76 ? -12.142 -7.135 14.914 1.00 90.56 76 PHE A CA 1
ATOM 596 C C . PHE A 1 76 ? -12.160 -7.807 13.543 1.00 90.56 76 PHE A C 1
ATOM 598 O O . PHE A 1 76 ? -11.906 -9.008 13.410 1.00 90.56 76 PHE A O 1
ATOM 605 N N . THR A 1 77 ? -12.426 -7.007 12.521 1.00 92.50 77 THR A N 1
ATOM 606 C CA . THR A 1 77 ? -12.384 -7.370 11.112 1.00 92.50 77 THR A CA 1
ATOM 607 C C . THR A 1 77 ? -11.332 -6.541 10.382 1.00 92.50 77 THR A C 1
ATOM 609 O O . THR A 1 77 ? -10.774 -5.574 10.903 1.00 92.50 77 THR A O 1
ATOM 612 N N . THR A 1 78 ? -11.031 -6.941 9.154 1.00 93.75 78 THR A N 1
ATOM 613 C CA . THR A 1 78 ? -10.073 -6.246 8.297 1.00 93.75 78 THR A CA 1
ATOM 614 C C . THR A 1 78 ? -10.767 -5.263 7.360 1.00 93.75 78 THR A C 1
ATOM 616 O O . THR A 1 78 ? -11.903 -5.474 6.943 1.00 93.75 78 THR A O 1
ATOM 619 N N . TYR A 1 79 ? -10.066 -4.213 6.946 1.00 94.38 79 TYR A N 1
ATOM 620 C CA . TYR A 1 79 ? -10.531 -3.278 5.929 1.00 94.38 79 TYR A CA 1
ATOM 621 C C . TYR A 1 79 ? -9.430 -2.944 4.919 1.00 94.38 79 TYR A C 1
ATOM 623 O O . TYR A 1 79 ? -8.284 -2.664 5.279 1.00 94.38 79 TYR A O 1
ATOM 631 N N . LEU A 1 80 ? -9.778 -2.973 3.630 1.00 95.44 80 LEU A N 1
ATOM 632 C CA . LEU A 1 80 ? -8.872 -2.660 2.524 1.00 95.44 80 LEU A CA 1
ATOM 633 C C . LEU A 1 80 ? -8.894 -1.167 2.161 1.00 95.44 80 LEU A C 1
ATOM 635 O O . LEU A 1 80 ? -9.746 -0.690 1.407 1.00 95.44 80 LEU A O 1
ATOM 639 N N . HIS A 1 81 ? -7.881 -0.429 2.609 1.00 93.69 81 HIS A N 1
ATOM 640 C CA . HIS A 1 81 ? -7.732 0.997 2.297 1.00 93.69 81 HIS A CA 1
ATOM 641 C C . HIS A 1 81 ? -7.244 1.242 0.872 1.00 93.69 81 HIS A C 1
ATOM 643 O O . HIS A 1 81 ? -7.701 2.173 0.198 1.00 93.69 81 HIS A O 1
ATOM 649 N N . TRP A 1 82 ? -6.306 0.421 0.396 1.00 93.81 82 TRP A N 1
ATOM 650 C CA . TRP A 1 82 ? -5.666 0.664 -0.891 1.00 93.81 82 TRP A CA 1
ATOM 651 C C . TRP A 1 82 ? -5.076 -0.601 -1.506 1.00 93.81 82 TRP A C 1
ATOM 653 O O . TRP A 1 82 ? -4.426 -1.379 -0.817 1.00 93.81 82 TRP A O 1
ATOM 663 N N . MET A 1 83 ? -5.256 -0.784 -2.816 1.00 94.62 83 MET A N 1
ATOM 664 C CA . MET A 1 83 ? -4.638 -1.880 -3.561 1.00 94.62 83 MET A CA 1
ATOM 665 C C . MET A 1 83 ? -4.222 -1.442 -4.963 1.00 94.62 83 MET A C 1
ATOM 667 O O . MET A 1 83 ? -4.986 -0.785 -5.681 1.00 94.62 83 MET A O 1
ATOM 671 N N . LYS A 1 84 ? -2.996 -1.803 -5.347 1.00 94.06 84 LYS A N 1
ATOM 672 C CA . LYS A 1 84 ? -2.399 -1.482 -6.646 1.00 94.06 84 LYS A CA 1
ATOM 673 C C . LYS A 1 84 ? -1.561 -2.669 -7.136 1.00 94.06 84 LYS A C 1
ATOM 675 O O . LYS A 1 84 ? -0.460 -2.870 -6.625 1.00 94.06 84 LYS A O 1
ATOM 680 N N . PRO A 1 85 ? -2.070 -3.479 -8.081 1.00 93.38 85 PRO A N 1
ATOM 681 C CA . PRO A 1 85 ? -1.303 -4.570 -8.676 1.00 93.38 85 PRO A CA 1
ATOM 682 C C . PRO A 1 85 ? -0.311 -4.060 -9.723 1.00 93.38 85 PRO A C 1
ATOM 684 O O . PRO A 1 85 ? -0.421 -2.932 -10.193 1.00 93.38 85 PRO A O 1
ATOM 687 N N . ASN A 1 86 ? 0.603 -4.928 -10.146 1.00 92.25 86 ASN A N 1
ATOM 688 C CA . ASN A 1 86 ? 1.467 -4.763 -11.317 1.00 92.25 86 ASN A CA 1
ATOM 689 C C . ASN A 1 86 ? 2.359 -3.513 -11.259 1.00 92.25 86 ASN A C 1
ATOM 691 O O . ASN A 1 86 ? 2.593 -2.865 -12.278 1.00 92.25 86 ASN A O 1
ATOM 695 N N . ILE A 1 87 ? 2.856 -3.175 -10.068 1.00 90.69 87 ILE A N 1
ATOM 696 C CA . ILE A 1 87 ? 3.814 -2.088 -9.870 1.00 90.69 87 ILE A CA 1
ATOM 697 C C . ILE A 1 87 ? 5.197 -2.601 -10.277 1.00 90.69 87 ILE A C 1
ATOM 699 O O . ILE A 1 87 ? 5.701 -3.530 -9.637 1.00 90.69 87 ILE A O 1
ATOM 703 N N . PRO A 1 88 ? 5.829 -2.031 -11.314 1.00 88.94 88 PRO A N 1
ATOM 704 C CA . PRO A 1 88 ? 7.175 -2.421 -11.691 1.00 88.94 88 PRO A CA 1
ATOM 705 C C . PRO A 1 88 ? 8.184 -1.831 -10.716 1.00 88.94 88 PRO A C 1
ATOM 707 O O . PRO A 1 88 ? 8.183 -0.628 -10.474 1.00 88.94 88 PRO A O 1
ATOM 710 N N . VAL A 1 89 ? 9.060 -2.671 -10.176 1.00 87.94 89 VAL A N 1
ATOM 711 C CA . VAL A 1 89 ? 10.145 -2.249 -9.290 1.00 87.94 89 VAL A CA 1
ATOM 712 C C . VAL A 1 89 ? 11.448 -2.869 -9.788 1.00 87.94 89 VAL A C 1
ATOM 714 O O . VAL A 1 89 ? 11.487 -4.042 -10.159 1.00 87.94 89 VAL A O 1
ATOM 717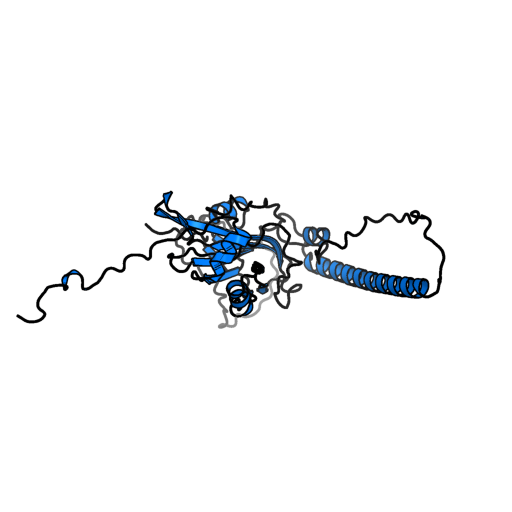 N N . SER A 1 90 ? 12.512 -2.069 -9.818 1.00 87.00 90 SER A N 1
ATOM 718 C CA . SER A 1 90 ? 13.892 -2.471 -10.124 1.00 87.00 90 SER A CA 1
ATOM 719 C C . SER A 1 90 ? 14.847 -1.451 -9.505 1.00 87.00 90 SER A C 1
ATOM 721 O O . SER A 1 90 ? 14.545 -0.256 -9.495 1.00 87.00 90 SER A O 1
ATOM 723 N N . ALA A 1 91 ? 16.013 -1.903 -9.040 1.00 86.25 91 ALA A N 1
ATOM 724 C CA . ALA A 1 91 ? 17.076 -1.023 -8.559 1.00 86.25 91 ALA A CA 1
ATOM 725 C C . ALA A 1 91 ? 17.572 -0.042 -9.641 1.00 86.25 91 ALA A C 1
ATOM 727 O O . ALA A 1 91 ? 17.994 1.069 -9.328 1.00 86.25 91 ALA A O 1
ATOM 728 N N . LEU A 1 92 ? 17.506 -0.441 -10.917 1.00 79.06 92 LEU A N 1
ATOM 729 C CA . LEU A 1 92 ? 18.046 0.324 -12.042 1.00 79.06 92 LEU A CA 1
ATOM 730 C C . LEU A 1 92 ? 17.102 1.434 -12.489 1.00 79.06 92 LEU A C 1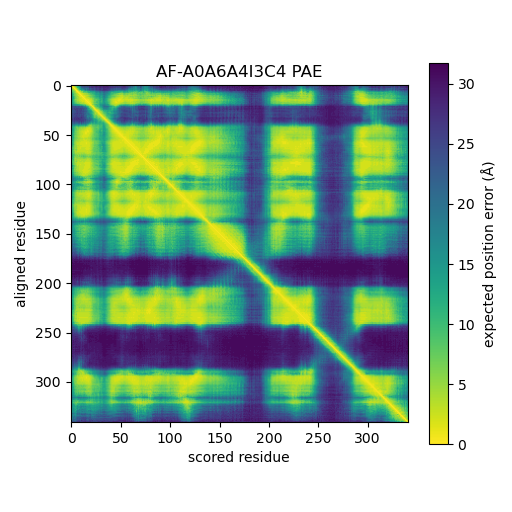
ATOM 732 O O . LEU A 1 92 ? 17.534 2.558 -12.731 1.00 79.06 92 LEU A O 1
ATOM 736 N N . THR A 1 93 ? 15.806 1.133 -12.584 1.00 68.38 93 THR A N 1
ATOM 737 C CA . THR A 1 93 ? 14.820 2.130 -13.021 1.00 68.38 93 THR A CA 1
ATOM 738 C C . THR A 1 93 ? 14.282 2.984 -11.874 1.00 68.38 93 THR A C 1
ATOM 740 O O . THR A 1 93 ? 13.732 4.056 -12.121 1.00 68.38 93 THR A O 1
ATOM 743 N N . MET A 1 94 ? 14.473 2.556 -10.620 1.00 71.62 94 MET A N 1
ATOM 744 C CA . MET A 1 94 ? 14.075 3.301 -9.420 1.00 71.62 94 MET A CA 1
ATOM 745 C C . MET A 1 94 ? 15.252 3.565 -8.466 1.00 71.62 94 MET A C 1
ATOM 747 O O . MET A 1 94 ? 15.182 3.202 -7.293 1.00 71.62 94 MET A O 1
ATOM 751 N N . PRO A 1 95 ? 16.313 4.271 -8.898 1.00 61.62 95 PRO A N 1
ATOM 752 C CA . PRO A 1 95 ? 17.482 4.525 -8.052 1.00 61.62 95 PRO A CA 1
ATOM 753 C C . PRO A 1 95 ? 17.168 5.408 -6.833 1.00 61.62 95 PRO A C 1
ATOM 755 O O . PRO A 1 95 ? 17.919 5.414 -5.865 1.00 61.62 95 PRO A O 1
ATOM 758 N N . ARG A 1 96 ? 16.050 6.151 -6.864 1.00 67.25 96 ARG A N 1
ATOM 759 C CA . ARG A 1 96 ? 15.539 6.920 -5.717 1.00 67.25 96 ARG A CA 1
ATOM 760 C C . ARG A 1 96 ? 14.367 6.240 -5.012 1.00 67.25 96 ARG A C 1
ATOM 762 O O . ARG A 1 96 ? 13.816 6.837 -4.112 1.00 67.25 96 ARG A O 1
ATOM 769 N N . GLY A 1 97 ? 13.910 5.073 -5.461 1.00 73.19 97 GLY A N 1
ATOM 770 C CA . GLY A 1 97 ? 12.823 4.312 -4.838 1.00 73.19 97 GLY A CA 1
ATOM 771 C C . GLY A 1 97 ? 11.404 4.897 -4.914 1.00 73.19 97 GLY A C 1
ATOM 772 O O . GLY A 1 97 ? 10.463 4.194 -4.572 1.00 73.19 97 GLY A O 1
ATOM 773 N N . LEU A 1 98 ? 11.186 6.139 -5.362 1.00 80.81 98 LEU A N 1
ATOM 774 C CA . LEU A 1 98 ? 9.836 6.723 -5.406 1.00 80.81 98 LEU A CA 1
ATOM 775 C C . LEU A 1 98 ? 8.927 6.015 -6.426 1.00 80.81 98 LEU A C 1
ATOM 777 O O . LEU A 1 98 ? 9.146 6.092 -7.636 1.00 80.81 98 LEU A O 1
ATOM 781 N N . ILE A 1 99 ? 7.840 5.423 -5.935 1.00 80.75 99 ILE A N 1
ATOM 782 C CA . ILE A 1 99 ? 6.733 4.918 -6.744 1.00 80.75 99 ILE A CA 1
ATOM 783 C C . ILE A 1 99 ? 5.771 6.085 -6.981 1.00 80.75 99 ILE A C 1
ATOM 785 O O . ILE A 1 99 ? 4.982 6.474 -6.118 1.00 80.75 99 ILE A O 1
ATOM 789 N N . THR A 1 100 ? 5.870 6.686 -8.163 1.00 71.19 100 THR A N 1
ATOM 790 C CA . THR A 1 100 ? 5.054 7.838 -8.554 1.00 71.19 100 THR A CA 1
ATOM 791 C C . THR A 1 100 ? 3.604 7.444 -8.832 1.00 71.19 100 THR A C 1
ATOM 793 O O . THR A 1 100 ? 3.298 6.321 -9.234 1.00 71.19 100 THR A O 1
ATOM 796 N N . SER A 1 101 ? 2.691 8.413 -8.733 1.00 65.75 101 SER A N 1
ATOM 797 C CA . SER A 1 101 ? 1.282 8.219 -9.100 1.00 65.75 101 SER A CA 1
ATOM 798 C C . SER A 1 101 ? 1.074 7.780 -10.554 1.00 65.75 101 SER A C 1
ATOM 800 O O . SER A 1 101 ? 0.038 7.207 -10.854 1.00 65.75 101 SER A O 1
ATOM 802 N N . SER A 1 102 ? 2.039 8.024 -11.451 1.00 63.00 102 SER A N 1
ATOM 803 C CA . SER A 1 102 ? 1.997 7.558 -12.847 1.00 63.00 102 SER A CA 1
ATOM 804 C C . SER A 1 102 ? 2.291 6.061 -13.005 1.00 63.00 102 SER A C 1
ATOM 806 O O . SER A 1 102 ? 1.960 5.482 -14.036 1.00 63.00 102 SER A O 1
ATOM 808 N N . LEU A 1 103 ? 2.932 5.443 -12.008 1.00 69.12 103 LEU A N 1
ATOM 809 C CA . LEU A 1 103 ? 3.197 4.003 -11.950 1.00 69.12 103 LEU A CA 1
ATOM 810 C C . LEU A 1 103 ? 2.084 3.246 -11.227 1.00 69.12 103 LEU A C 1
ATOM 812 O O . LEU A 1 103 ? 1.870 2.059 -11.466 1.00 69.12 103 LEU A O 1
ATOM 816 N N . LEU A 1 104 ? 1.364 3.935 -10.345 1.00 75.00 104 LEU A N 1
ATOM 817 C CA . LEU A 1 104 ? 0.195 3.395 -9.674 1.00 75.00 104 LEU A CA 1
ATOM 818 C C . LEU A 1 104 ? -0.985 3.419 -10.648 1.00 75.00 104 LEU A C 1
ATOM 820 O O . LEU A 1 104 ? -1.529 4.471 -10.971 1.00 75.00 104 LEU A O 1
ATOM 824 N N . ASN A 1 105 ? -1.403 2.243 -11.110 1.00 76.44 105 ASN A N 1
AT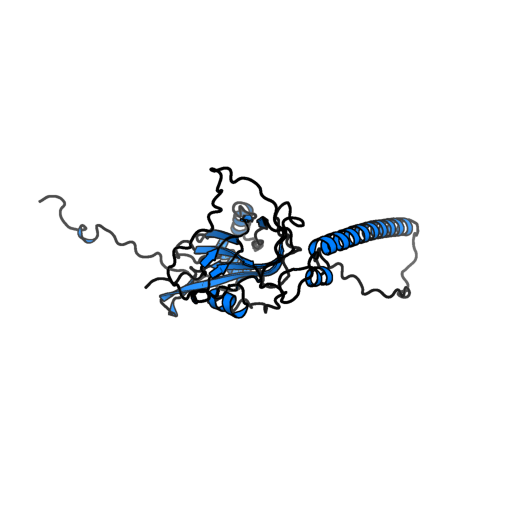OM 825 C CA . ASN A 1 105 ? -2.573 2.116 -11.979 1.00 76.44 105 ASN A CA 1
ATOM 826 C C . ASN A 1 105 ? -3.869 2.612 -11.305 1.00 76.44 105 ASN A C 1
ATOM 828 O O . ASN A 1 105 ? -3.940 2.847 -10.098 1.00 76.44 105 ASN A O 1
ATOM 832 N N . SER A 1 106 ? -4.949 2.737 -12.072 1.00 80.31 106 SER A N 1
ATOM 833 C CA . SER A 1 106 ? -6.253 3.203 -11.585 1.00 80.31 106 SER A CA 1
ATOM 834 C C . SER A 1 106 ? -7.075 2.145 -10.825 1.00 80.31 106 SER A C 1
ATOM 836 O O . SER A 1 106 ? -8.261 2.361 -10.631 1.00 80.31 106 SER A O 1
ATOM 838 N N . HIS A 1 107 ? -6.469 1.051 -10.336 1.00 87.56 107 HIS A N 1
ATOM 839 C CA . HIS A 1 107 ? -7.177 -0.128 -9.807 1.00 87.56 107 HIS A CA 1
ATOM 840 C C . HIS A 1 107 ? -8.114 0.157 -8.617 1.00 87.56 107 HIS A C 1
ATOM 842 O O . HIS A 1 107 ? -9.305 0.362 -8.806 1.00 87.56 107 HIS A O 1
ATOM 848 N N . THR A 1 108 ? -7.603 0.203 -7.379 1.00 89.38 108 THR A N 1
ATOM 849 C CA . THR A 1 108 ? -8.439 0.498 -6.200 1.00 89.38 108 THR A CA 1
ATOM 850 C C . THR A 1 108 ? -8.226 1.938 -5.749 1.00 89.38 108 THR A C 1
ATOM 852 O O . THR A 1 108 ? -7.087 2.400 -5.608 1.00 89.38 108 THR A O 1
ATOM 855 N N . ARG A 1 109 ? -9.319 2.675 -5.530 1.00 89.94 109 ARG A N 1
ATOM 856 C CA . ARG A 1 109 ? -9.274 4.037 -4.981 1.00 89.94 109 ARG A CA 1
ATOM 857 C C . ARG A 1 109 ? -8.670 4.010 -3.573 1.00 89.94 109 ARG A C 1
ATOM 859 O O . ARG A 1 109 ? -9.001 3.133 -2.780 1.00 89.94 109 ARG A O 1
ATOM 866 N N . TYR A 1 110 ? -7.814 4.977 -3.261 1.00 90.31 110 TYR A N 1
ATOM 867 C CA . TYR A 1 110 ? -7.328 5.170 -1.897 1.00 90.31 110 TYR A CA 1
ATOM 868 C C . TYR A 1 110 ? -8.465 5.669 -0.999 1.00 90.31 110 TYR A C 1
ATOM 870 O O . TYR A 1 110 ? -9.080 6.694 -1.301 1.00 90.31 110 TYR A O 1
ATOM 878 N N . VAL A 1 111 ? -8.729 4.945 0.085 1.00 90.88 111 VAL A N 1
ATOM 879 C CA . VAL A 1 111 ? -9.572 5.408 1.188 1.00 90.88 111 VAL A CA 1
ATOM 880 C C . VAL A 1 111 ? -8.633 5.727 2.348 1.00 90.88 111 VAL A C 1
ATOM 882 O O . VAL A 1 111 ? -7.906 4.833 2.784 1.00 90.88 111 VAL A O 1
ATOM 885 N N . PRO A 1 112 ? -8.589 6.977 2.829 1.00 90.00 112 PRO A N 1
ATOM 886 C CA . PRO A 1 112 ? -7.706 7.343 3.928 1.00 90.00 112 PRO A CA 1
ATOM 887 C C . PRO A 1 112 ? -8.077 6.601 5.223 1.00 90.00 112 PRO A C 1
ATOM 889 O O . PRO A 1 112 ? -9.209 6.122 5.344 1.00 90.00 112 PRO A O 1
ATOM 892 N N . PRO A 1 113 ? -7.129 6.469 6.162 1.00 90.69 113 PRO A N 1
ATOM 893 C CA . PRO A 1 113 ? -7.403 6.041 7.530 1.00 90.69 113 PRO A CA 1
ATOM 894 C C . PRO A 1 113 ? -8.630 6.736 8.132 1.00 90.69 113 PRO A C 1
ATOM 896 O O . PRO A 1 113 ? -8.847 7.926 7.902 1.00 90.69 113 PRO A O 1
ATOM 899 N N . HIS A 1 114 ? -9.456 5.974 8.845 1.00 90.88 114 HIS A N 1
ATOM 900 C CA . HIS A 1 114 ? -10.684 6.478 9.468 1.00 90.88 114 HIS A CA 1
ATOM 901 C C . HIS A 1 114 ? -11.060 5.659 10.714 1.00 90.88 114 HIS A C 1
ATOM 903 O O . HIS A 1 114 ? -12.112 5.020 10.740 1.00 90.88 114 HIS A O 1
ATOM 909 N N . PRO A 1 115 ? -10.204 5.636 11.752 1.00 92.25 115 PRO A N 1
ATOM 910 C CA . PRO A 1 115 ? -10.536 4.937 12.994 1.00 92.25 115 PRO A CA 1
ATOM 911 C C . PRO A 1 115 ? -11.802 5.543 13.620 1.00 92.25 115 PRO A C 1
ATOM 913 O O . PRO A 1 115 ? -11.922 6.764 13.665 1.00 92.25 115 PRO A O 1
ATOM 916 N N . GLN A 1 116 ? -12.745 4.728 14.097 1.00 90.88 116 GLN A N 1
ATOM 917 C CA . GLN A 1 116 ? -14.002 5.230 14.667 1.00 90.88 116 GLN A CA 1
ATOM 918 C C . GLN A 1 116 ? -13.809 5.904 16.032 1.00 90.88 116 GLN A C 1
ATOM 920 O O . GLN A 1 116 ? -12.934 5.548 16.825 1.00 90.88 116 GLN A O 1
ATOM 925 N N . LYS A 1 117 ? -14.670 6.869 16.371 1.00 90.56 117 LYS A N 1
ATOM 926 C CA . LYS A 1 117 ? -14.612 7.507 17.689 1.00 90.56 117 LYS A CA 1
ATOM 927 C C . LYS A 1 117 ? -14.838 6.487 18.802 1.00 90.56 117 LYS A C 1
ATOM 929 O O . LYS A 1 117 ? -15.853 5.800 18.818 1.00 90.56 117 LYS A O 1
ATOM 934 N N . GLY A 1 118 ? -13.934 6.461 19.779 1.00 88.38 118 GLY A N 1
ATOM 935 C CA . GLY A 1 118 ? -14.039 5.602 20.963 1.00 88.38 118 GLY A CA 1
ATOM 936 C C . GLY A 1 118 ? -13.352 4.242 20.835 1.00 88.38 118 GLY A C 1
ATOM 937 O O . GLY A 1 118 ? -13.207 3.560 21.850 1.00 88.38 118 GLY A O 1
ATOM 938 N N . THR A 1 119 ? -12.863 3.875 19.646 1.00 89.81 119 THR A N 1
ATOM 939 C CA . THR A 1 119 ? -11.983 2.712 19.468 1.00 89.81 119 THR A CA 1
ATOM 940 C C . THR A 1 119 ? -10.550 3.038 19.926 1.00 89.81 119 THR A C 1
ATOM 942 O O . THR A 1 119 ? -10.184 4.211 20.082 1.00 89.81 119 THR A O 1
ATOM 945 N N . PRO A 1 120 ? -9.712 2.021 20.218 1.00 90.12 120 PRO A N 1
ATOM 946 C CA . PRO A 1 120 ? -8.273 2.226 20.407 1.00 90.12 120 PRO A CA 1
ATOM 947 C C . PRO A 1 120 ? -7.595 2.693 19.104 1.00 90.12 120 PRO A C 1
ATOM 949 O O . PRO A 1 120 ? -8.246 2.961 18.104 1.00 90.12 120 PRO A O 1
ATOM 952 N N . TYR A 1 121 ? -6.263 2.801 19.091 1.00 91.25 121 T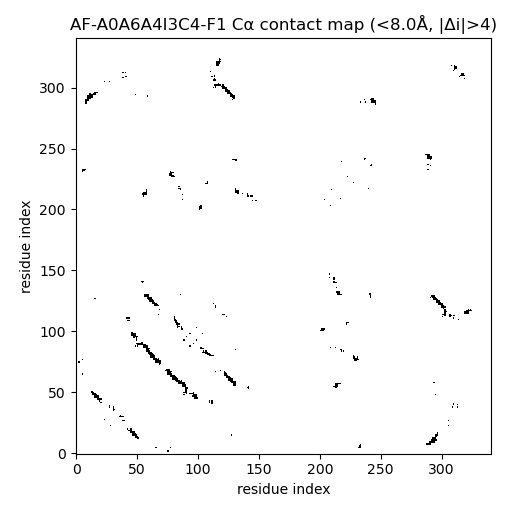YR A N 1
ATOM 953 C CA . TYR A 1 121 ? -5.548 3.060 17.836 1.00 91.25 121 TYR A CA 1
ATOM 954 C C . TYR A 1 121 ? -5.744 1.904 16.842 1.00 91.25 121 TYR A C 1
ATOM 956 O O . TYR A 1 121 ? -5.751 0.740 17.241 1.00 91.25 121 TYR A O 1
ATOM 964 N N . HIS A 1 122 ? -5.814 2.228 15.552 1.00 92.50 122 HIS A N 1
ATOM 965 C CA . HIS A 1 122 ? -5.860 1.253 14.461 1.00 92.50 122 HIS A CA 1
ATOM 966 C C . HIS A 1 122 ? -4.473 1.107 13.827 1.00 92.50 122 HIS A C 1
ATOM 968 O O . HIS A 1 122 ? -3.710 2.080 13.743 1.00 92.50 122 HIS A O 1
ATOM 974 N N . ARG A 1 123 ? -4.114 -0.105 13.396 1.00 93.50 123 ARG A N 1
ATOM 975 C CA . ARG A 1 123 ? -2.847 -0.392 12.710 1.00 93.50 123 ARG A CA 1
ATOM 976 C C . ARG A 1 123 ? -3.048 -0.399 11.204 1.00 93.50 123 ARG A C 1
ATOM 978 O O . ARG A 1 123 ? -3.734 -1.247 10.665 1.00 93.50 123 ARG A O 1
ATOM 985 N N . TYR A 1 124 ? -2.314 0.435 10.492 1.00 93.25 124 TYR A N 1
ATOM 986 C CA . TYR A 1 124 ? -2.325 0.438 9.037 1.00 93.25 124 TYR A CA 1
ATOM 987 C C . TYR A 1 124 ? -1.073 -0.248 8.526 1.00 93.25 124 TYR A C 1
ATOM 989 O O . TYR A 1 124 ? 0.038 0.252 8.699 1.00 93.25 124 TYR A O 1
ATOM 997 N N . THR A 1 125 ? -1.253 -1.410 7.908 1.00 92.69 125 THR A N 1
ATOM 998 C CA . THR A 1 125 ? -0.163 -2.217 7.360 1.00 92.69 125 THR A CA 1
ATOM 999 C C . THR A 1 125 ? -0.156 -2.097 5.846 1.00 92.69 125 THR A C 1
ATOM 1001 O O . THR A 1 125 ? -1.100 -2.519 5.181 1.00 92.69 125 THR A O 1
ATOM 1004 N N . VAL A 1 126 ? 0.917 -1.536 5.298 1.00 93.19 126 VAL A N 1
ATOM 1005 C CA . VAL A 1 126 ? 1.187 -1.488 3.863 1.00 93.19 126 VAL A CA 1
ATOM 1006 C C . VAL A 1 126 ? 2.177 -2.582 3.512 1.00 93.19 126 VAL A C 1
ATOM 1008 O O . VAL A 1 126 ? 3.268 -2.657 4.069 1.00 93.19 126 VAL A O 1
ATOM 1011 N N . LEU A 1 127 ? 1.790 -3.426 2.570 1.00 93.31 127 LEU A N 1
ATOM 1012 C CA . LEU A 1 127 ? 2.561 -4.551 2.079 1.00 93.31 127 LEU A CA 1
ATOM 1013 C C . LEU A 1 127 ? 2.851 -4.346 0.601 1.00 93.31 127 LEU A C 1
ATOM 1015 O O . LEU A 1 127 ? 1.968 -3.941 -0.154 1.00 93.31 127 LEU A O 1
ATOM 1019 N N . LEU A 1 128 ? 4.068 -4.672 0.185 1.00 93.06 128 LEU A N 1
ATOM 1020 C CA . LEU A 1 128 ? 4.457 -4.765 -1.213 1.00 93.06 128 LEU A CA 1
ATOM 1021 C C . LEU A 1 128 ? 4.797 -6.226 -1.516 1.00 93.06 128 LEU A C 1
ATOM 1023 O O . LEU A 1 128 ? 5.874 -6.704 -1.167 1.00 93.06 128 LEU A O 1
ATOM 1027 N N . LEU A 1 129 ? 3.844 -6.940 -2.115 1.00 93.12 129 LEU A N 1
ATOM 1028 C CA . LEU A 1 129 ? 3.888 -8.388 -2.322 1.00 93.12 129 LEU A CA 1
ATOM 1029 C C . LEU A 1 129 ? 4.515 -8.721 -3.686 1.00 93.12 129 LEU A C 1
ATOM 1031 O O . LEU A 1 129 ? 4.049 -8.181 -4.692 1.00 93.12 129 LEU A O 1
ATOM 1035 N N . PRO A 1 130 ? 5.541 -9.588 -3.763 1.00 92.38 130 PRO A N 1
ATOM 1036 C CA . PRO A 1 130 ? 6.148 -9.982 -5.033 1.00 92.38 130 PRO A CA 1
ATOM 1037 C C . PRO A 1 130 ? 5.188 -10.858 -5.843 1.00 92.38 130 PRO A C 1
ATOM 1039 O O . PRO A 1 130 ? 4.695 -11.865 -5.341 1.00 92.38 130 PRO A O 1
ATOM 1042 N N . GLN A 1 131 ? 4.920 -10.491 -7.097 1.00 92.62 131 GLN A N 1
ATOM 1043 C CA . GLN A 1 131 ? 4.093 -11.312 -7.986 1.00 92.62 131 GLN A CA 1
ATOM 1044 C C . GLN A 1 131 ? 4.838 -12.582 -8.424 1.00 92.62 131 GLN A C 1
ATOM 1046 O O . GLN A 1 131 ? 6.073 -12.546 -8.535 1.00 92.62 131 GLN A O 1
ATOM 1051 N N . PRO A 1 132 ? 4.115 -13.688 -8.699 1.00 91.31 132 PRO A N 1
ATOM 1052 C CA . PRO A 1 132 ? 4.723 -14.949 -9.112 1.00 91.31 132 PRO A CA 1
ATOM 1053 C C . PRO A 1 132 ? 5.599 -14.770 -10.355 1.00 91.31 132 PRO A C 1
ATOM 1055 O O . PRO A 1 132 ? 5.358 -13.899 -11.192 1.00 91.31 132 PRO A O 1
ATOM 1058 N N . ALA A 1 133 ? 6.648 -15.582 -10.476 1.00 88.81 133 ALA A N 1
ATOM 1059 C CA . ALA A 1 133 ? 7.527 -15.553 -11.641 1.00 88.81 133 ALA A CA 1
ATOM 1060 C C . ALA A 1 133 ? 6.791 -16.044 -12.899 1.00 88.81 133 ALA A C 1
ATOM 1062 O O . ALA A 1 133 ? 5.904 -16.893 -12.819 1.00 88.81 133 ALA A O 1
ATOM 1063 N N . LYS A 1 134 ? 7.181 -15.541 -14.076 1.00 86.44 134 LYS A N 1
ATOM 1064 C CA . LYS A 1 134 ? 6.741 -16.134 -15.346 1.00 86.44 134 LYS A CA 1
ATOM 1065 C C . LYS A 1 134 ? 7.327 -17.535 -15.501 1.00 86.44 134 LYS A C 1
ATOM 1067 O O . LYS A 1 134 ? 8.470 -17.774 -15.119 1.00 86.44 134 LYS A O 1
ATOM 1072 N N . SER A 1 135 ? 6.562 -18.427 -16.125 1.00 80.94 135 SER A N 1
ATOM 1073 C CA . SER A 1 135 ? 7.029 -19.766 -16.505 1.00 80.94 135 SER A CA 1
ATOM 1074 C C . SER A 1 135 ? 8.181 -19.714 -17.509 1.00 80.94 135 SER A C 1
ATOM 1076 O O . SER A 1 135 ? 9.087 -20.537 -17.454 1.00 80.94 135 SER A O 1
ATOM 1078 N N . GLU A 1 136 ? 8.164 -18.723 -18.399 1.00 78.06 136 GLU A N 1
ATOM 1079 C CA . GLU A 1 136 ? 9.182 -18.516 -19.422 1.00 78.06 136 GLU A CA 1
ATOM 1080 C C . GLU A 1 136 ? 9.757 -17.105 -19.304 1.00 78.06 136 GLU A C 1
ATOM 1082 O O . GLU A 1 136 ? 9.028 -16.108 -19.336 1.00 78.06 136 GLU A O 1
ATOM 1087 N N . TYR A 1 137 ? 11.081 -17.006 -19.187 1.00 70.81 137 TYR A N 1
ATOM 1088 C CA . TYR A 1 137 ? 11.791 -15.738 -19.306 1.00 70.81 137 TYR A CA 1
ATOM 1089 C C . TYR A 1 137 ? 13.143 -15.937 -19.998 1.00 70.81 137 TYR A C 1
ATOM 1091 O O . TYR A 1 137 ? 13.789 -16.975 -19.875 1.00 70.81 137 TYR A O 1
ATOM 1099 N N . SER A 1 138 ? 13.580 -14.925 -20.751 1.00 69.81 138 SER A N 1
ATOM 1100 C CA . SER A 1 138 ? 14.884 -14.934 -21.416 1.00 69.81 138 SER A CA 1
ATOM 1101 C C . SER A 1 138 ? 15.960 -14.451 -20.447 1.00 69.81 138 SER A C 1
ATOM 1103 O O . SER A 1 138 ? 15.820 -13.391 -19.830 1.00 69.81 138 SER A O 1
ATOM 1105 N N . MET A 1 139 ? 17.101 -15.135 -20.399 1.00 62.47 139 MET A N 1
ATOM 1106 C CA . MET A 1 139 ? 18.330 -14.504 -19.905 1.00 62.47 139 MET A CA 1
ATOM 1107 C C . MET A 1 139 ? 18.596 -13.260 -20.782 1.00 62.47 139 MET A C 1
ATOM 1109 O O . MET A 1 139 ? 18.368 -13.309 -21.993 1.00 62.47 139 MET A O 1
ATOM 1113 N N . ASN A 1 140 ? 18.993 -12.130 -20.186 1.00 69.88 140 ASN A N 1
ATOM 1114 C CA . ASN A 1 140 ? 19.158 -10.799 -20.821 1.00 69.88 140 ASN A CA 1
ATOM 1115 C C . ASN A 1 140 ? 17.888 -9.953 -21.025 1.00 69.88 140 ASN A C 1
ATOM 1117 O O . ASN A 1 140 ? 17.913 -8.982 -21.789 1.00 69.88 140 ASN A O 1
ATOM 1121 N N . THR A 1 141 ? 16.784 -10.276 -20.351 1.00 74.62 141 THR A N 1
ATOM 1122 C CA . THR A 1 141 ? 15.564 -9.450 -20.406 1.00 74.62 141 THR A CA 1
ATOM 1123 C C . THR A 1 141 ? 15.838 -7.999 -19.972 1.00 74.62 141 THR A C 1
ATOM 1125 O O . THR A 1 141 ? 15.399 -7.076 -20.653 1.00 74.62 141 THR A O 1
ATOM 1128 N N . GLU A 1 142 ? 16.669 -7.799 -18.944 1.00 70.62 142 GLU A N 1
ATOM 1129 C CA . GLU A 1 142 ? 17.057 -6.474 -18.435 1.00 70.62 142 GLU A CA 1
ATOM 1130 C C . GLU A 1 142 ? 17.821 -5.624 -19.464 1.00 70.62 142 GLU A C 1
ATOM 1132 O O . GLU A 1 142 ? 17.446 -4.493 -19.758 1.00 70.62 142 GLU A O 1
ATOM 1137 N N . ALA A 1 143 ? 18.861 -6.179 -20.093 1.00 75.12 143 ALA A N 1
ATOM 1138 C CA . ALA A 1 143 ? 19.651 -5.442 -21.084 1.00 75.12 143 ALA A CA 1
ATOM 1139 C C . ALA A 1 143 ? 18.798 -4.998 -22.287 1.00 75.12 143 ALA A C 1
ATOM 1141 O O . ALA A 1 143 ? 18.975 -3.904 -22.828 1.00 75.12 143 ALA A O 1
ATOM 1142 N N . ARG A 1 144 ? 17.841 -5.840 -22.699 1.00 78.81 144 ARG A N 1
ATOM 1143 C CA . ARG A 1 144 ? 16.883 -5.500 -23.760 1.00 78.81 144 ARG A CA 1
ATOM 1144 C C . ARG A 1 144 ? 15.881 -4.446 -23.300 1.00 78.81 144 ARG A C 1
ATOM 1146 O O . ARG A 1 144 ? 15.552 -3.563 -24.089 1.00 78.81 144 ARG A O 1
ATOM 1153 N N . PHE A 1 145 ? 15.433 -4.526 -22.049 1.00 78.12 145 PHE A N 1
ATOM 1154 C CA . PHE A 1 145 ? 14.538 -3.546 -21.451 1.00 78.12 145 PHE A CA 1
ATOM 1155 C C . PHE A 1 145 ? 15.152 -2.148 -21.463 1.00 78.12 145 PHE A C 1
ATOM 1157 O O . PHE A 1 145 ? 14.554 -1.227 -22.012 1.00 78.12 145 PHE A O 1
ATOM 1164 N N . LEU A 1 146 ? 16.375 -2.008 -20.944 1.00 76.44 146 LEU A N 1
ATOM 1165 C CA . LEU A 1 146 ? 17.087 -0.731 -20.898 1.00 76.44 146 LEU A CA 1
ATOM 1166 C C . LEU A 1 146 ? 17.311 -0.143 -22.294 1.00 76.44 146 LEU A C 1
ATOM 1168 O O . LEU A 1 146 ? 17.109 1.051 -22.499 1.00 76.44 146 LEU A O 1
ATOM 1172 N N . LYS A 1 147 ? 17.668 -0.982 -23.275 1.00 81.81 147 LYS A N 1
ATOM 1173 C CA . LYS A 1 147 ? 17.848 -0.539 -24.663 1.00 81.81 147 LYS A CA 1
ATOM 1174 C C . LYS A 1 147 ? 16.553 0.016 -25.264 1.00 81.81 147 LYS A C 1
ATOM 1176 O O . LYS A 1 147 ? 16.584 1.042 -25.939 1.00 81.81 147 LYS A O 1
ATOM 1181 N N . GLU A 1 148 ? 15.423 -0.650 -25.032 1.00 80.88 148 GLU A N 1
ATOM 1182 C CA . GLU A 1 148 ? 14.129 -0.211 -25.567 1.00 80.88 148 GLU A CA 1
ATOM 1183 C C . GLU A 1 148 ? 13.582 1.014 -24.818 1.00 80.88 148 GLU A C 1
ATOM 1185 O O . GLU A 1 148 ? 13.027 1.915 -25.439 1.00 80.88 148 GLU A O 1
ATOM 1190 N N . MET A 1 149 ? 13.790 1.083 -23.500 1.00 74.69 149 MET A N 1
ATOM 1191 C CA . MET A 1 149 ? 13.503 2.260 -22.673 1.00 74.69 149 MET A CA 1
ATOM 1192 C C . MET A 1 149 ? 14.250 3.496 -23.168 1.00 74.69 149 MET A C 1
ATOM 1194 O O . MET A 1 149 ? 13.651 4.557 -23.325 1.00 74.69 149 MET A O 1
ATOM 1198 N N . GLU A 1 150 ? 15.548 3.358 -23.434 1.00 80.00 150 GLU A N 1
ATOM 1199 C CA . GLU A 1 150 ? 16.377 4.461 -23.914 1.00 80.00 150 GLU A CA 1
ATOM 1200 C C . GLU A 1 150 ? 15.935 4.925 -25.303 1.00 80.00 150 GLU A C 1
ATOM 1202 O O . GLU A 1 150 ? 15.772 6.121 -25.541 1.00 80.00 150 GLU A O 1
ATOM 1207 N N . LYS A 1 151 ? 15.628 3.981 -26.197 1.00 81.31 151 LYS A N 1
ATOM 1208 C CA . LYS A 1 151 ? 15.032 4.290 -27.500 1.00 81.31 151 LYS A CA 1
ATOM 1209 C C . LYS A 1 151 ? 13.717 5.066 -27.348 1.00 81.31 151 LYS A C 1
ATOM 1211 O O . LYS A 1 151 ? 13.549 6.105 -27.980 1.00 81.31 151 LYS A O 1
ATOM 1216 N N . HIS A 1 152 ? 12.821 4.613 -26.470 1.00 74.94 152 HIS A N 1
ATOM 1217 C CA . HIS A 1 152 ? 11.544 5.281 -26.217 1.00 74.94 152 HIS A CA 1
ATOM 1218 C C . HIS A 1 152 ? 11.721 6.680 -25.601 1.00 74.94 152 HIS A C 1
ATOM 1220 O O . HIS A 1 152 ? 10.973 7.605 -25.928 1.00 74.94 152 HIS A O 1
ATOM 1226 N N . ARG A 1 153 ? 12.715 6.867 -24.720 1.00 75.62 153 ARG A N 1
ATOM 1227 C CA . ARG A 1 153 ? 13.068 8.176 -24.148 1.00 75.62 153 ARG A CA 1
ATOM 1228 C C . ARG A 1 153 ? 13.487 9.152 -25.246 1.00 75.62 153 ARG A C 1
ATOM 1230 O O . ARG A 1 153 ? 12.942 10.251 -25.314 1.00 75.62 153 ARG A O 1
ATOM 1237 N N . VAL A 1 154 ? 14.389 8.728 -26.133 1.00 80.56 154 VAL A N 1
ATOM 1238 C CA . VAL A 1 154 ? 14.860 9.534 -27.270 1.00 80.56 154 VAL A CA 1
ATOM 1239 C C . VAL A 1 154 ? 13.707 9.896 -28.211 1.00 80.56 154 VAL A C 1
ATOM 1241 O O . VAL A 1 154 ? 13.553 11.059 -28.580 1.00 80.56 154 VAL A O 1
ATOM 1244 N N . GLU A 1 155 ? 12.852 8.932 -28.560 1.00 80.62 155 GLU A N 1
ATOM 1245 C CA . GLU A 1 155 ? 11.669 9.177 -29.397 1.00 80.62 155 GLU A CA 1
ATOM 1246 C C . GLU A 1 155 ? 10.704 10.183 -28.748 1.00 80.62 155 GLU A C 1
ATOM 1248 O O . GLU A 1 155 ? 10.213 11.096 -29.417 1.00 80.62 155 GLU A O 1
ATOM 1253 N N . SER A 1 156 ? 10.484 10.069 -27.435 1.00 77.12 156 SER A N 1
ATOM 1254 C CA . SER A 1 156 ? 9.629 10.986 -26.673 1.00 77.12 156 SER A CA 1
ATOM 1255 C C . SER A 1 156 ? 10.191 12.409 -26.643 1.00 77.12 156 SER A C 1
ATOM 1257 O O . SER A 1 156 ? 9.431 13.363 -26.804 1.00 77.12 156 SER A O 1
ATOM 1259 N N . GLU A 1 157 ? 11.506 12.573 -26.477 1.00 80.56 157 GLU A N 1
ATOM 1260 C CA . GLU A 1 157 ? 12.172 13.883 -26.508 1.00 80.56 157 GLU A CA 1
ATOM 1261 C C . GLU A 1 157 ? 12.071 14.549 -27.883 1.00 80.56 157 GLU A C 1
ATOM 1263 O O . GLU A 1 157 ? 11.792 15.746 -27.974 1.00 80.56 157 GLU A O 1
ATOM 1268 N N . ILE A 1 158 ? 12.242 13.780 -28.962 1.00 85.06 158 ILE A N 1
ATOM 1269 C CA . ILE A 1 158 ? 12.064 14.275 -30.334 1.00 85.06 158 ILE A CA 1
ATOM 1270 C C . ILE A 1 158 ? 10.616 14.728 -30.552 1.00 85.06 158 ILE A C 1
ATOM 1272 O O . ILE A 1 158 ? 10.382 15.785 -31.140 1.00 85.06 158 ILE A O 1
ATOM 1276 N N . LEU A 1 159 ? 9.642 13.953 -30.067 1.00 79.56 159 LEU A N 1
ATOM 1277 C CA . LEU A 1 159 ? 8.227 14.299 -30.174 1.00 79.56 159 LEU A CA 1
ATOM 1278 C C . LEU A 1 159 ? 7.902 15.596 -29.419 1.00 79.56 159 LEU A C 1
ATOM 1280 O O . LEU A 1 159 ? 7.231 16.459 -29.977 1.00 79.56 159 LEU A O 1
ATOM 1284 N N . HIS A 1 160 ? 8.398 15.755 -28.188 1.00 78.88 160 HIS A N 1
ATOM 1285 C CA . HIS A 1 160 ? 8.175 16.969 -27.394 1.00 78.88 160 HIS A CA 1
ATOM 1286 C C . HIS A 1 160 ? 8.735 18.204 -28.099 1.00 78.88 160 HIS A C 1
ATOM 1288 O O . HIS A 1 160 ? 8.010 19.181 -28.263 1.00 78.88 160 HIS A O 1
ATOM 1294 N N . LYS A 1 161 ? 9.965 18.123 -28.629 1.00 87.25 161 LYS A N 1
ATOM 1295 C CA . LYS A 1 161 ? 10.558 19.211 -29.424 1.00 87.25 161 LYS A CA 1
ATOM 1296 C C . LYS A 1 16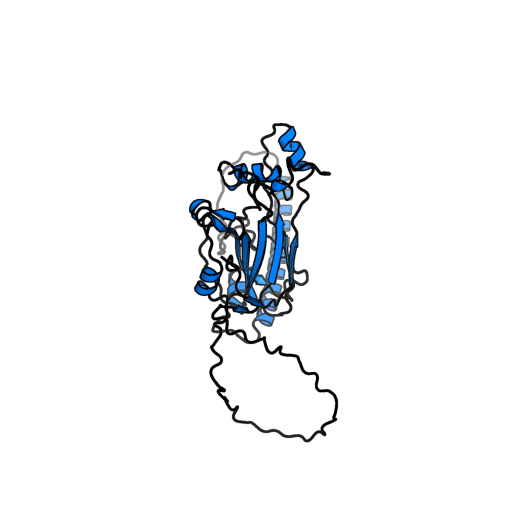1 ? 9.692 19.583 -30.629 1.00 87.25 161 LYS A C 1
ATOM 1298 O O . LYS A 1 161 ? 9.410 20.757 -30.833 1.00 87.25 161 LYS A O 1
ATOM 1303 N N . ARG A 1 162 ? 9.195 18.594 -31.383 1.00 87.00 162 ARG A N 1
ATOM 1304 C CA . ARG A 1 162 ? 8.289 18.835 -32.523 1.00 87.00 162 ARG A CA 1
ATOM 1305 C C . ARG A 1 162 ? 6.965 19.471 -32.102 1.00 87.00 162 ARG A C 1
ATOM 1307 O O . ARG A 1 162 ? 6.452 20.326 -32.813 1.00 87.00 162 ARG A O 1
ATOM 1314 N N . VAL A 1 163 ? 6.388 19.046 -30.977 1.00 84.44 163 VAL A N 1
ATOM 1315 C CA . VAL A 1 163 ? 5.150 19.633 -30.443 1.00 84.44 163 VAL A CA 1
ATOM 1316 C C . VAL A 1 163 ? 5.370 21.089 -30.052 1.00 84.44 163 VAL A C 1
ATOM 1318 O O . VAL A 1 163 ? 4.528 21.927 -30.368 1.00 84.44 163 VAL A O 1
ATOM 1321 N N . ASP A 1 164 ? 6.495 21.401 -29.418 1.00 85.94 164 ASP A N 1
ATOM 1322 C CA . ASP A 1 164 ? 6.831 22.772 -29.046 1.00 85.94 164 ASP A CA 1
ATOM 1323 C C . ASP A 1 164 ? 7.078 23.639 -30.288 1.00 85.94 164 ASP A C 1
ATOM 1325 O O . ASP A 1 164 ? 6.501 24.717 -30.387 1.00 85.94 164 ASP A O 1
ATOM 1329 N N . GLU A 1 165 ? 7.795 23.131 -31.297 1.00 89.88 165 GLU A N 1
ATOM 1330 C CA . GLU A 1 165 ? 7.957 23.796 -32.602 1.00 89.88 165 GLU A CA 1
ATOM 1331 C C . GLU A 1 165 ? 6.623 24.023 -33.335 1.00 89.88 165 GLU A C 1
ATOM 1333 O O . GLU A 1 165 ? 6.438 25.031 -34.017 1.00 89.88 165 GLU A O 1
ATOM 1338 N N . MET A 1 166 ? 5.673 23.089 -33.237 1.00 86.81 166 MET A N 1
ATOM 1339 C CA . MET A 1 166 ? 4.336 23.276 -33.810 1.00 86.81 166 MET A CA 1
ATOM 1340 C C . MET A 1 166 ? 3.548 24.340 -33.045 1.00 86.81 166 MET A C 1
ATOM 1342 O O . MET A 1 166 ? 2.888 25.168 -33.668 1.00 86.81 166 MET A O 1
ATOM 1346 N N . LYS A 1 167 ? 3.628 24.354 -31.709 1.00 88.00 167 LYS A N 1
ATOM 1347 C CA . LYS A 1 167 ? 2.971 25.372 -30.877 1.00 88.00 167 LYS A CA 1
ATOM 1348 C C . LYS A 1 167 ? 3.517 26.769 -31.160 1.00 88.00 167 LYS A C 1
ATOM 1350 O O . LYS A 1 167 ? 2.717 27.696 -31.275 1.00 88.00 167 LYS A O 1
ATOM 1355 N N . THR A 1 168 ? 4.835 26.921 -31.316 1.00 88.06 168 THR A N 1
ATOM 1356 C CA . THR A 1 168 ? 5.440 28.216 -31.663 1.00 88.06 168 THR A CA 1
ATOM 1357 C C . THR A 1 168 ? 4.973 28.682 -33.041 1.00 88.06 168 THR A C 1
ATOM 1359 O O . THR A 1 168 ? 4.450 29.789 -33.152 1.00 88.06 168 THR A O 1
ATOM 1362 N N . LYS A 1 169 ? 4.998 27.810 -34.059 1.00 87.38 169 LYS A N 1
ATOM 1363 C CA . LYS A 1 169 ? 4.493 28.126 -35.410 1.00 87.38 169 LYS A CA 1
ATOM 1364 C C . LYS A 1 169 ? 3.009 28.505 -35.431 1.00 87.38 169 LYS A C 1
ATOM 1366 O O . LYS A 1 169 ? 2.627 29.444 -36.125 1.00 87.38 169 LYS A O 1
ATOM 1371 N N . ILE A 1 170 ? 2.166 27.813 -34.659 1.00 84.12 170 ILE A N 1
ATOM 1372 C CA . ILE A 1 170 ? 0.741 28.159 -34.525 1.00 84.12 170 ILE A CA 1
ATOM 1373 C C . ILE A 1 170 ? 0.595 29.552 -33.900 1.00 84.12 170 ILE A C 1
ATOM 1375 O O . ILE A 1 170 ? -0.168 30.366 -34.417 1.00 84.12 170 ILE A O 1
ATOM 1379 N N . SER A 1 171 ? 1.354 29.859 -32.843 1.00 77.81 171 SER A N 1
ATOM 1380 C CA . SER A 1 171 ? 1.306 31.176 -32.195 1.00 77.81 171 SER A CA 1
ATOM 1381 C C . SER A 1 171 ? 1.774 32.322 -33.107 1.00 77.81 171 SER A C 1
ATOM 1383 O O . SER A 1 171 ? 1.161 33.385 -33.104 1.00 77.81 171 SER A O 1
ATOM 1385 N N . GLU A 1 172 ? 2.779 32.084 -33.956 1.00 78.62 172 GLU A N 1
ATOM 1386 C CA . GLU A 1 172 ? 3.285 33.047 -34.947 1.00 78.62 172 GLU A CA 1
ATOM 1387 C C . GLU A 1 172 ? 2.294 33.257 -36.110 1.00 78.62 172 GLU A C 1
ATOM 1389 O O . GLU A 1 172 ? 2.088 34.378 -36.581 1.00 78.62 172 GLU A O 1
ATOM 1394 N N . SER A 1 173 ? 1.606 32.194 -36.545 1.00 70.12 173 SER A N 1
ATOM 1395 C CA . SER A 1 173 ? 0.550 32.289 -37.567 1.00 70.12 173 SER A CA 1
ATOM 1396 C C . SER A 1 173 ? -0.726 32.978 -37.059 1.00 70.12 173 SER A C 1
ATOM 1398 O O . SER A 1 173 ? -1.421 33.652 -37.818 1.00 70.12 173 SER A O 1
ATOM 1400 N N . ALA A 1 174 ? -1.014 32.873 -35.757 1.00 63.47 174 ALA A N 1
ATOM 1401 C CA . ALA A 1 174 ? -2.153 33.534 -35.125 1.00 63.47 174 ALA A CA 1
ATOM 1402 C C . ALA A 1 174 ? -1.932 35.045 -34.919 1.00 63.47 174 ALA A C 1
ATOM 1404 O O . ALA A 1 174 ? -2.906 35.790 -34.846 1.00 63.47 174 ALA A O 1
ATOM 1405 N N . SER A 1 175 ? -0.679 35.520 -34.866 1.00 56.72 175 SER A N 1
ATOM 1406 C CA . SER A 1 175 ? -0.368 36.953 -34.724 1.00 56.72 175 SER A CA 1
ATOM 1407 C C . SER A 1 175 ? -0.302 37.718 -36.053 1.00 56.72 175 SER A C 1
ATOM 1409 O O . SER A 1 175 ? -0.073 38.924 -36.039 1.00 56.72 175 SER A O 1
ATOM 1411 N N . SER A 1 176 ? -0.468 37.044 -37.197 1.00 55.69 176 SER A N 1
ATOM 1412 C CA . SER A 1 176 ? -0.340 37.633 -38.542 1.00 55.69 176 SER A CA 1
ATOM 1413 C C . SER A 1 176 ? -1.654 37.701 -39.337 1.00 55.69 176 SER A C 1
ATOM 1415 O O . SER A 1 176 ? -1.643 38.131 -40.487 1.00 55.69 176 SER A O 1
ATOM 1417 N N . THR A 1 177 ? -2.801 37.360 -38.732 1.00 47.03 177 THR A N 1
ATOM 1418 C CA . THR A 1 177 ? -4.118 37.456 -39.390 1.00 47.03 177 THR A CA 1
ATOM 1419 C C . THR A 1 177 ? -5.096 38.303 -38.567 1.00 47.03 177 THR A C 1
ATOM 1421 O O . THR A 1 177 ? -5.781 37.801 -37.678 1.00 47.03 177 THR A O 1
ATOM 1424 N N . GLU A 1 178 ? -5.197 39.600 -38.876 1.00 44.50 178 GLU A N 1
ATOM 1425 C CA . GLU A 1 178 ? -6.344 40.417 -38.465 1.00 44.50 178 GLU A CA 1
ATOM 1426 C C . GLU A 1 178 ? -7.558 40.146 -39.376 1.00 44.50 178 GLU A C 1
ATOM 1428 O O . GLU A 1 178 ? -7.496 40.299 -40.592 1.00 44.50 178 GLU A O 1
ATOM 1433 N N . LYS A 1 179 ? -8.681 39.801 -38.730 1.00 41.75 179 LYS A N 1
ATOM 1434 C CA . LYS A 1 179 ? -10.088 39.931 -39.167 1.00 41.75 179 LYS A CA 1
ATOM 1435 C C . LYS A 1 179 ? -10.501 39.302 -40.512 1.00 41.75 179 LYS A C 1
ATOM 1437 O O . LYS A 1 179 ? -10.594 39.972 -41.534 1.00 41.75 179 LYS A O 1
ATOM 1442 N N . SER A 1 180 ? -11.016 38.072 -40.452 1.00 35.41 180 SER A N 1
ATOM 1443 C CA . SER A 1 180 ? -12.276 37.694 -41.130 1.00 35.41 180 SER A CA 1
ATOM 1444 C C . SER A 1 180 ? -12.861 36.399 -40.536 1.00 35.41 180 SER A C 1
ATOM 1446 O O . SER A 1 180 ? -12.146 35.580 -39.972 1.00 35.41 180 SER A O 1
ATOM 1448 N N . GLN A 1 181 ? -14.193 36.308 -40.549 1.00 37.03 181 GLN A N 1
ATOM 1449 C CA . GLN A 1 181 ? -15.071 35.386 -39.804 1.00 37.03 181 GLN A CA 1
ATOM 1450 C C . GLN A 1 181 ? -14.830 33.875 -40.029 1.00 37.03 181 GLN A C 1
ATOM 1452 O O . GLN A 1 181 ? -14.255 33.490 -41.045 1.00 37.03 181 GLN A O 1
ATOM 1457 N N . PRO A 1 182 ? -15.309 32.992 -39.121 1.00 40.66 182 PRO A N 1
ATOM 1458 C CA . PRO A 1 182 ? -14.998 31.571 -39.177 1.00 40.66 182 PRO A CA 1
ATOM 1459 C C . PRO A 1 182 ? -15.883 30.861 -40.206 1.00 40.66 182 PRO A C 1
ATOM 1461 O O . PRO A 1 182 ? -17.109 30.910 -40.128 1.00 40.66 182 PRO A O 1
ATOM 1464 N N . THR A 1 183 ? -15.272 30.142 -41.144 1.00 32.62 183 THR A N 1
ATOM 1465 C CA . THR A 1 183 ? -15.962 29.101 -41.913 1.00 32.62 183 THR A CA 1
ATOM 1466 C C . THR A 1 183 ? -15.161 27.808 -41.849 1.00 32.62 183 THR A C 1
ATOM 1468 O O . THR A 1 183 ? -13.945 27.782 -42.009 1.00 32.62 183 THR A O 1
ATOM 1471 N N . SER A 1 184 ? -15.893 26.750 -41.523 1.00 43.97 184 SER A N 1
ATOM 1472 C CA . SER A 1 184 ? -15.505 25.351 -41.382 1.00 43.97 184 SER A CA 1
ATOM 1473 C C . SER A 1 184 ? -14.455 24.860 -42.377 1.00 43.97 184 SER A C 1
ATOM 1475 O O . SER A 1 184 ? -14.743 24.883 -43.565 1.00 43.97 184 SER A O 1
ATOM 1477 N N . LEU A 1 185 ? -13.358 24.264 -41.894 1.00 33.16 185 LEU A N 1
ATOM 1478 C CA . LEU A 1 185 ? -12.654 23.169 -42.578 1.00 33.16 185 LEU A CA 1
ATOM 1479 C C . LEU A 1 185 ? -11.923 22.280 -41.553 1.00 33.16 185 LEU A C 1
ATOM 1481 O O . LEU A 1 185 ? -10.714 22.360 -41.355 1.00 33.16 185 LEU A O 1
ATOM 1485 N N . LEU A 1 186 ? -12.677 21.373 -40.923 1.00 40.88 186 LEU A N 1
ATOM 1486 C CA . LEU A 1 186 ? -12.150 20.031 -40.686 1.00 40.88 186 LEU A CA 1
ATOM 1487 C C . LEU A 1 186 ? -12.044 19.374 -42.063 1.00 40.88 186 LEU A C 1
ATOM 1489 O O . LEU A 1 186 ? -13.061 19.278 -42.744 1.00 40.88 186 LEU A O 1
ATOM 1493 N N . THR A 1 187 ? -10.849 18.962 -42.480 1.00 34.44 187 THR A N 1
ATOM 1494 C CA . THR A 1 187 ? -10.499 17.601 -42.942 1.00 34.44 187 THR A CA 1
ATOM 1495 C C . THR A 1 187 ? -9.098 17.648 -43.568 1.00 34.44 187 THR A C 1
ATOM 1497 O O . THR A 1 187 ? -8.804 18.529 -44.368 1.00 34.44 187 THR A O 1
ATOM 1500 N N . GLN A 1 188 ? -8.311 16.611 -43.265 1.00 34.16 188 GLN A N 1
ATOM 1501 C CA . GLN A 1 188 ? -7.175 16.055 -44.019 1.00 34.16 188 GLN A CA 1
ATOM 1502 C C . GLN A 1 188 ? -5.789 16.244 -43.392 1.00 34.16 188 GLN A C 1
ATOM 1504 O O . GLN A 1 188 ? -4.986 17.074 -43.801 1.00 34.16 188 GLN A O 1
ATOM 1509 N N . SER A 1 189 ? -5.453 15.307 -42.506 1.00 30.92 189 SER A N 1
ATOM 1510 C CA . SER A 1 189 ? -4.234 14.517 -42.697 1.00 30.92 189 SER A CA 1
ATOM 1511 C C . SER A 1 189 ? -4.457 13.090 -42.184 1.00 30.92 189 SER A C 1
ATOM 1513 O O . SER A 1 189 ? -4.538 12.817 -40.989 1.00 30.92 189 SER A O 1
ATOM 1515 N N . ASN A 1 190 ? -4.614 12.168 -43.137 1.00 34.69 190 ASN A N 1
ATOM 1516 C CA . ASN A 1 190 ? -4.493 10.735 -42.907 1.00 34.69 190 ASN A CA 1
ATOM 1517 C C . ASN A 1 190 ? -3.012 10.418 -42.693 1.00 34.69 190 ASN A C 1
ATOM 1519 O O . ASN A 1 190 ? -2.252 10.370 -43.657 1.00 34.69 190 ASN A O 1
ATOM 1523 N N . THR A 1 191 ? -2.632 10.130 -41.452 1.00 31.03 191 THR A N 1
ATOM 1524 C CA . THR A 1 191 ? -1.443 9.325 -41.170 1.00 31.03 191 THR A CA 1
ATOM 1525 C C . THR A 1 191 ? -1.844 8.270 -40.156 1.00 31.03 191 THR A C 1
ATOM 1527 O O . THR A 1 191 ? -2.287 8.574 -39.053 1.00 31.03 191 THR A O 1
ATOM 1530 N N . THR A 1 192 ? -1.730 7.016 -40.571 1.00 36.34 192 THR A N 1
ATOM 1531 C CA . THR A 1 192 ? -1.935 5.810 -39.772 1.00 36.34 192 THR A CA 1
ATOM 1532 C C . THR A 1 192 ? -1.142 5.877 -38.468 1.00 36.34 192 THR A C 1
ATOM 1534 O O . THR A 1 192 ? 0.069 5.667 -38.446 1.00 36.34 192 THR A O 1
ATOM 1537 N N . GLY A 1 193 ? -1.833 6.170 -37.378 1.00 33.09 193 GLY A N 1
ATOM 1538 C CA . GLY A 1 193 ? -1.292 6.182 -36.031 1.00 33.09 193 GLY A CA 1
ATOM 1539 C C . GLY A 1 193 ? -2.448 6.450 -35.088 1.00 33.09 193 GLY A C 1
ATOM 1540 O O . GLY A 1 193 ? -3.109 7.476 -35.200 1.00 33.09 193 GLY A O 1
ATOM 1541 N N . LEU A 1 194 ? -2.744 5.486 -34.219 1.00 34.50 194 LEU A N 1
ATOM 1542 C CA . LEU A 1 194 ? -3.760 5.620 -33.178 1.00 34.50 194 LEU A CA 1
ATOM 1543 C C . LEU A 1 194 ? -3.590 6.982 -32.474 1.00 34.50 194 LEU A C 1
ATOM 1545 O O . LEU A 1 194 ? -2.456 7.309 -32.110 1.00 34.50 194 LEU A O 1
ATOM 1549 N N . PRO A 1 195 ? -4.657 7.781 -32.288 1.00 30.66 195 PRO A N 1
ATOM 1550 C CA . PRO A 1 195 ? -4.541 9.066 -31.616 1.00 30.66 195 PRO A CA 1
ATOM 1551 C C . PRO A 1 195 ? -3.982 8.831 -30.213 1.00 30.66 195 PRO A C 1
ATOM 1553 O O . PRO A 1 195 ? -4.559 8.086 -29.416 1.00 30.66 195 PRO A O 1
ATOM 1556 N N . LEU A 1 196 ? -2.817 9.423 -29.941 1.00 36.88 196 LEU A N 1
ATOM 1557 C CA . LEU A 1 196 ? -2.186 9.369 -28.633 1.00 36.88 196 LEU A CA 1
ATOM 1558 C C . LEU A 1 196 ? -3.106 10.117 -27.663 1.00 36.88 196 LEU A C 1
ATOM 1560 O O . LEU A 1 196 ? -3.207 11.342 -27.694 1.00 36.88 196 LEU A O 1
ATOM 1564 N N . ASP A 1 197 ? -3.832 9.363 -26.847 1.00 35.84 197 ASP A N 1
ATOM 1565 C CA . ASP A 1 197 ? -4.702 9.889 -25.804 1.00 35.84 197 ASP A CA 1
ATOM 1566 C C . ASP A 1 197 ? -3.834 10.523 -24.705 1.00 35.84 197 ASP A C 1
ATOM 1568 O O . ASP A 1 197 ? -3.395 9.865 -23.760 1.00 35.84 197 ASP A O 1
ATOM 1572 N N . LEU A 1 198 ? -3.552 11.820 -24.864 1.00 36.78 198 LEU A N 1
ATOM 1573 C CA . LEU A 1 198 ? -2.735 12.653 -23.971 1.00 36.78 198 LEU A CA 1
ATOM 1574 C C . LEU A 1 198 ? -3.341 12.827 -22.562 1.00 36.78 198 LEU A C 1
ATOM 1576 O O . LEU A 1 198 ? -2.756 13.514 -21.728 1.00 36.78 198 LEU A O 1
ATOM 1580 N N . SER A 1 199 ? -4.499 12.222 -22.275 1.00 34.09 199 SER A N 1
ATOM 1581 C CA . SER A 1 199 ? -5.175 12.314 -20.976 1.00 34.09 199 SER A CA 1
ATOM 1582 C C . SER A 1 199 ? -4.762 11.233 -19.967 1.00 34.09 199 SER A C 1
ATOM 1584 O O . SER A 1 199 ? -5.155 11.299 -18.801 1.00 34.09 199 SER A O 1
ATOM 1586 N N . LYS A 1 200 ? -3.958 10.238 -20.372 1.00 37.09 200 LYS A N 1
ATOM 1587 C CA . LYS A 1 200 ? -3.612 9.090 -19.519 1.00 37.09 200 LYS A CA 1
ATOM 1588 C C . LYS A 1 200 ? -2.165 9.163 -19.024 1.00 37.09 200 LYS A C 1
ATOM 1590 O O . LYS A 1 200 ? -1.241 8.968 -19.812 1.00 37.09 200 LYS A O 1
ATOM 1595 N N . PRO A 1 201 ? -1.923 9.380 -17.716 1.00 37.00 201 PRO A N 1
ATOM 1596 C CA . PRO A 1 201 ? -0.583 9.295 -17.161 1.00 37.00 201 PRO A CA 1
ATOM 1597 C C . PRO A 1 201 ? -0.188 7.821 -17.043 1.00 37.00 201 PRO A C 1
ATOM 1599 O O . PRO A 1 201 ? -0.468 7.158 -16.049 1.00 37.00 201 PRO A O 1
ATOM 1602 N N . THR A 1 202 ? 0.475 7.286 -18.060 1.00 44.12 202 THR A N 1
ATOM 1603 C CA . THR A 1 202 ? 1.295 6.084 -17.902 1.00 44.12 202 THR A CA 1
ATOM 1604 C C . THR A 1 202 ? 2.670 6.430 -18.435 1.00 44.12 202 THR A C 1
ATOM 1606 O O . THR A 1 202 ? 2.851 6.624 -19.630 1.00 44.12 202 THR A O 1
ATOM 1609 N N . SER A 1 203 ? 3.650 6.561 -17.544 1.00 52.91 203 SER A N 1
ATOM 1610 C CA . SER A 1 203 ? 5.013 6.952 -17.925 1.00 52.91 203 SER A CA 1
ATOM 1611 C C . SER A 1 203 ? 5.770 5.844 -18.685 1.00 52.91 203 SER A C 1
ATOM 1613 O O . SER A 1 203 ? 6.936 6.028 -19.012 1.00 52.91 203 SER A O 1
ATOM 1615 N N . TRP A 1 204 ? 5.143 4.678 -18.907 1.00 56.91 204 TRP A N 1
ATOM 1616 C CA . TRP A 1 204 ? 5.745 3.460 -19.460 1.00 56.91 204 TRP A CA 1
ATOM 1617 C C . TRP A 1 204 ? 4.798 2.809 -20.482 1.00 56.91 204 TRP A C 1
ATOM 1619 O O . TRP A 1 204 ? 3.609 2.656 -20.182 1.00 56.91 204 TRP A O 1
ATOM 1629 N N . PRO A 1 205 ? 5.281 2.336 -21.647 1.00 68.50 205 PRO A N 1
ATOM 1630 C CA . PRO A 1 205 ? 4.453 1.545 -22.548 1.00 68.50 205 PRO A CA 1
ATOM 1631 C C . PRO A 1 205 ? 4.133 0.196 -21.897 1.00 68.50 205 PRO A C 1
ATOM 1633 O O . PRO A 1 205 ? 5.026 -0.621 -21.654 1.00 68.50 205 PRO A O 1
ATOM 1636 N N . LEU A 1 206 ? 2.849 -0.065 -21.632 1.00 71.12 206 LEU A N 1
ATOM 1637 C CA . LEU A 1 206 ? 2.381 -1.316 -21.013 1.00 71.12 206 LEU A CA 1
ATOM 1638 C C . LEU A 1 206 ? 2.874 -2.567 -21.762 1.00 71.12 206 LEU A C 1
ATOM 1640 O O . LEU A 1 206 ? 3.153 -3.593 -21.144 1.00 71.12 206 LEU A O 1
ATOM 1644 N N . SER A 1 207 ? 3.019 -2.475 -23.086 1.00 73.38 207 SER A N 1
ATOM 1645 C CA . SER A 1 207 ? 3.544 -3.539 -23.947 1.00 73.38 207 SER A CA 1
ATOM 1646 C C . SER A 1 207 ? 4.994 -3.906 -23.618 1.00 73.38 207 SER A C 1
ATOM 1648 O O . SER A 1 207 ? 5.319 -5.090 -23.516 1.00 73.38 207 SER A O 1
ATOM 1650 N N . LEU A 1 208 ? 5.859 -2.911 -23.400 1.00 75.06 208 LEU A N 1
ATOM 1651 C CA . LEU A 1 208 ? 7.254 -3.135 -23.025 1.00 75.06 208 LEU A CA 1
ATOM 1652 C C . LEU A 1 208 ? 7.348 -3.752 -21.636 1.00 75.06 208 LEU A C 1
ATOM 1654 O O . LEU A 1 208 ? 8.081 -4.721 -21.442 1.00 75.06 208 LEU A O 1
ATOM 1658 N N . LEU A 1 209 ? 6.556 -3.247 -20.690 1.00 75.69 209 LEU A N 1
ATOM 1659 C CA . LEU A 1 209 ? 6.574 -3.760 -19.329 1.00 75.69 209 LEU A CA 1
ATOM 1660 C C . LEU A 1 209 ? 6.115 -5.223 -19.271 1.00 75.69 209 LEU A C 1
ATOM 1662 O O . LEU A 1 209 ? 6.778 -6.060 -18.662 1.00 75.69 209 LEU A O 1
ATOM 1666 N N . LYS A 1 210 ? 5.034 -5.578 -19.973 1.00 80.00 210 LYS A N 1
ATOM 1667 C CA . LYS A 1 210 ? 4.583 -6.975 -20.072 1.00 80.00 210 LYS A CA 1
ATOM 1668 C C . LYS A 1 210 ? 5.619 -7.882 -20.738 1.00 80.00 210 LYS A C 1
ATOM 1670 O O . LYS A 1 210 ? 5.747 -9.038 -20.343 1.00 80.00 210 LYS A O 1
ATOM 1675 N N . LYS A 1 211 ? 6.383 -7.376 -21.708 1.00 80.81 211 LYS A N 1
ATOM 1676 C CA . LYS A 1 211 ? 7.409 -8.154 -22.413 1.00 80.81 211 LYS A CA 1
ATOM 1677 C C . LYS A 1 211 ? 8.655 -8.405 -21.564 1.00 80.81 211 LYS A C 1
ATOM 1679 O O . LYS A 1 211 ? 9.182 -9.511 -21.589 1.00 80.81 211 LYS A O 1
ATOM 1684 N N . TYR A 1 212 ? 9.114 -7.399 -20.823 1.00 80.62 212 TYR A N 1
ATOM 1685 C CA . TYR A 1 212 ? 10.430 -7.423 -20.180 1.00 80.62 212 TYR A CA 1
ATOM 1686 C C . TYR A 1 212 ? 10.414 -7.610 -18.653 1.00 80.62 212 TYR A C 1
ATOM 1688 O O . TYR A 1 212 ? 11.448 -7.558 -17.996 1.00 80.62 212 TYR A O 1
ATOM 1696 N N . THR A 1 213 ? 9.250 -7.857 -18.066 1.00 86.19 213 THR A N 1
ATOM 1697 C CA . THR A 1 213 ? 9.136 -8.230 -16.649 1.00 86.19 213 THR A CA 1
ATOM 1698 C C . THR A 1 213 ? 9.469 -9.697 -16.422 1.00 86.19 213 THR A C 1
ATOM 1700 O O . THR A 1 213 ? 9.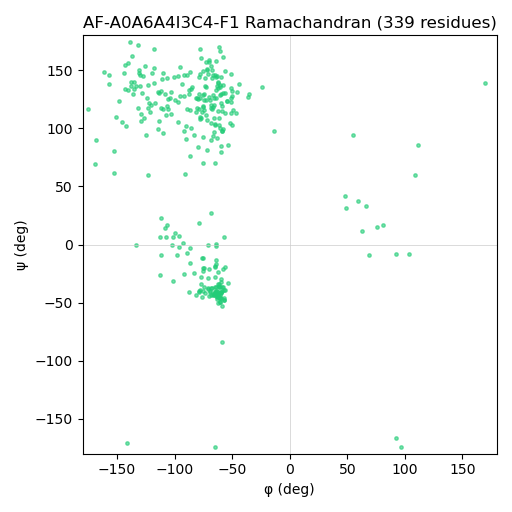108 -10.555 -17.230 1.00 86.19 213 THR A O 1
ATOM 1703 N N . THR A 1 214 ? 10.106 -9.997 -15.293 1.00 86.44 214 THR A N 1
ATOM 1704 C CA . THR A 1 214 ? 10.359 -11.380 -14.844 1.00 86.44 214 THR A CA 1
ATOM 1705 C C . THR A 1 214 ? 9.160 -11.986 -14.106 1.00 86.44 214 THR A C 1
ATOM 1707 O O . THR A 1 214 ? 8.978 -13.202 -14.102 1.00 86.44 214 THR A O 1
ATOM 1710 N N . SER A 1 215 ? 8.304 -11.140 -13.532 1.00 89.50 215 SER A N 1
ATOM 1711 C CA . SER A 1 215 ? 7.066 -11.536 -12.853 1.00 89.50 215 SER A CA 1
ATOM 1712 C C . SER A 1 215 ? 5.875 -11.605 -13.808 1.00 89.50 215 SER A C 1
ATOM 1714 O O . SER A 1 215 ? 5.773 -10.808 -14.743 1.00 89.50 215 SER A O 1
ATOM 1716 N N . GLN A 1 216 ? 4.962 -12.538 -13.555 1.00 90.12 216 GLN A N 1
ATOM 1717 C CA . GLN A 1 216 ? 3.679 -12.673 -14.232 1.00 90.12 216 GLN A CA 1
ATOM 1718 C C . GLN A 1 216 ? 2.816 -11.442 -13.967 1.00 90.12 216 GLN A C 1
ATOM 1720 O O . GLN A 1 216 ? 2.715 -10.988 -12.837 1.00 90.12 216 GLN A O 1
ATOM 1725 N N . TRP A 1 217 ? 2.168 -10.935 -15.013 1.00 90.62 217 TRP A N 1
ATOM 1726 C CA . TRP A 1 217 ? 1.159 -9.890 -14.881 1.00 90.62 217 TRP A CA 1
ATOM 1727 C C . TRP A 1 217 ? -0.132 -10.482 -14.313 1.00 90.62 217 TRP A C 1
ATOM 1729 O O . TRP A 1 217 ? -0.623 -11.477 -14.848 1.00 90.62 217 TRP A O 1
ATOM 1739 N N . LEU A 1 218 ? -0.690 -9.871 -13.268 1.00 91.56 218 LEU A N 1
ATOM 1740 C CA . LEU A 1 218 ? -1.916 -10.344 -12.626 1.00 91.56 218 LEU A CA 1
ATOM 1741 C C . LEU A 1 218 ? -3.107 -9.452 -12.983 1.00 91.56 218 LEU A C 1
ATOM 1743 O O . LEU A 1 218 ? -3.090 -8.246 -12.726 1.00 91.56 218 LEU A O 1
ATOM 1747 N N . ASP A 1 219 ? -4.168 -10.052 -13.515 1.00 91.62 219 ASP A N 1
ATOM 1748 C CA . ASP A 1 219 ? -5.426 -9.368 -13.829 1.00 91.62 219 ASP A CA 1
ATOM 1749 C C . ASP A 1 219 ? -6.390 -9.439 -12.636 1.00 91.62 219 ASP A C 1
ATOM 1751 O O . ASP A 1 219 ? -7.476 -10.013 -12.700 1.00 91.62 219 ASP A O 1
ATOM 1755 N N . ILE A 1 220 ? -5.946 -8.874 -11.511 1.00 92.44 220 ILE A N 1
ATOM 1756 C CA . ILE A 1 220 ? -6.730 -8.817 -10.273 1.00 92.44 220 ILE A CA 1
ATOM 1757 C C . ILE A 1 220 ? -7.981 -7.956 -10.515 1.00 92.44 220 ILE A C 1
ATOM 1759 O O . ILE A 1 220 ? -7.857 -6.873 -11.094 1.00 92.44 220 ILE A O 1
ATOM 1763 N N . PRO A 1 221 ? -9.185 -8.402 -10.111 1.00 92.56 221 PRO A N 1
ATOM 1764 C CA . PRO A 1 221 ? -10.390 -7.600 -10.247 1.00 92.56 221 PRO A CA 1
ATOM 1765 C C . PRO A 1 221 ? -10.386 -6.428 -9.260 1.00 92.56 221 PRO A C 1
ATOM 1767 O O . PRO A 1 221 ? -9.916 -6.531 -8.121 1.00 92.56 221 PRO A O 1
ATOM 1770 N N . VAL A 1 222 ? -10.973 -5.306 -9.680 1.00 91.69 222 VAL A N 1
ATOM 1771 C CA . VAL A 1 222 ? -11.150 -4.140 -8.810 1.00 91.69 222 VAL A CA 1
ATOM 1772 C C . VAL A 1 222 ? -12.105 -4.490 -7.674 1.00 91.69 222 VAL A C 1
ATOM 1774 O O . VAL A 1 222 ? -13.263 -4.824 -7.906 1.00 91.69 222 VAL A O 1
ATOM 1777 N N . VAL A 1 223 ? -11.616 -4.381 -6.439 1.00 90.69 223 VAL A N 1
ATOM 1778 C CA . VAL A 1 223 ? -12.433 -4.562 -5.234 1.00 90.69 223 VAL A CA 1
ATOM 1779 C C . VAL A 1 223 ? -13.323 -3.323 -5.058 1.00 90.69 223 VAL A C 1
ATOM 1781 O O . VAL A 1 223 ? -12.771 -2.231 -4.871 1.00 90.69 223 VAL A O 1
ATOM 1784 N N . PRO A 1 224 ? -14.663 -3.454 -5.135 1.00 91.00 224 PRO A N 1
ATOM 1785 C CA . PRO A 1 224 ? -15.576 -2.341 -4.898 1.00 91.00 224 PRO A CA 1
ATOM 1786 C C . PRO A 1 224 ? -15.577 -1.953 -3.418 1.00 91.00 224 PRO A C 1
ATOM 1788 O O . PRO A 1 224 ? -15.244 -2.764 -2.554 1.00 91.00 224 PRO A O 1
ATOM 1791 N N . ASP A 1 225 ? -15.996 -0.723 -3.116 1.00 89.12 225 ASP A N 1
ATOM 1792 C CA . ASP A 1 225 ? -15.942 -0.182 -1.753 1.00 89.12 225 ASP A CA 1
ATOM 1793 C C . ASP A 1 225 ? -16.759 -1.013 -0.745 1.00 89.12 225 ASP A C 1
ATOM 1795 O O . ASP A 1 225 ? -16.317 -1.202 0.387 1.00 89.12 225 ASP A O 1
ATOM 1799 N N . SER A 1 226 ? -17.863 -1.631 -1.182 1.00 89.38 226 SER A N 1
ATOM 1800 C CA . SER A 1 226 ? -18.689 -2.536 -0.369 1.00 89.38 226 SER A CA 1
ATOM 1801 C C . SER A 1 226 ? -17.979 -3.823 0.067 1.00 89.38 226 SER A C 1
ATOM 1803 O O . SER A 1 226 ? -18.317 -4.380 1.105 1.00 89.38 226 SER A O 1
ATOM 1805 N N . HIS A 1 227 ? -16.996 -4.306 -0.699 1.00 91.00 227 HIS A N 1
ATOM 1806 C CA . HIS A 1 227 ? -16.269 -5.553 -0.417 1.00 91.00 227 HIS A CA 1
ATOM 1807 C C . HIS A 1 227 ? -14.907 -5.315 0.251 1.00 91.00 227 HIS A C 1
ATOM 1809 O O . HIS A 1 227 ? -14.091 -6.231 0.353 1.00 91.00 227 HIS A O 1
ATOM 1815 N N . ARG A 1 228 ? -14.620 -4.080 0.686 1.00 92.75 228 ARG A N 1
ATOM 1816 C CA . ARG A 1 228 ? -13.363 -3.756 1.379 1.00 92.75 228 ARG A CA 1
ATOM 1817 C C . ARG A 1 228 ? -13.350 -4.214 2.833 1.00 92.75 228 ARG A C 1
ATOM 1819 O O . ARG A 1 228 ? -12.280 -4.573 3.322 1.00 92.75 228 ARG A O 1
ATOM 1826 N N . ARG A 1 229 ? -14.500 -4.180 3.517 1.00 92.38 229 ARG A N 1
ATOM 1827 C CA . ARG A 1 229 ? -14.661 -4.688 4.890 1.00 92.38 229 ARG A CA 1
ATOM 1828 C C . ARG A 1 229 ? -14.662 -6.219 4.859 1.00 92.38 229 ARG A C 1
ATOM 1830 O O . ARG A 1 229 ? -15.265 -6.818 3.976 1.00 92.38 229 ARG A O 1
ATOM 1837 N N . GLY A 1 230 ? -13.955 -6.848 5.791 1.00 91.31 230 GLY A N 1
ATOM 1838 C CA . GLY A 1 230 ? -13.746 -8.296 5.828 1.00 91.31 230 GLY A CA 1
ATOM 1839 C C . GLY A 1 230 ? -12.727 -8.827 4.814 1.00 91.31 230 GLY A C 1
ATOM 1840 O O . GLY A 1 230 ? -12.688 -10.032 4.563 1.00 91.31 230 GLY A O 1
ATOM 1841 N N . PHE A 1 231 ? -11.894 -7.970 4.208 1.00 93.50 231 PHE A N 1
ATOM 1842 C CA . PHE A 1 231 ? -10.926 -8.409 3.199 1.00 93.50 231 PHE A CA 1
ATOM 1843 C C . PHE A 1 231 ? -9.899 -9.405 3.771 1.00 93.50 231 PHE A C 1
ATOM 1845 O O . PHE A 1 231 ? -9.058 -9.061 4.608 1.00 93.50 231 PHE A O 1
ATOM 1852 N N . ASN A 1 232 ? -9.917 -10.647 3.283 1.00 91.25 232 ASN A N 1
ATOM 1853 C CA . ASN A 1 232 ? -9.044 -11.709 3.778 1.00 91.25 232 ASN A CA 1
ATOM 1854 C C . ASN A 1 232 ? -7.728 -11.788 2.985 1.00 91.25 232 ASN A C 1
ATOM 1856 O O . ASN A 1 232 ? -7.644 -12.445 1.944 1.00 91.25 232 ASN A O 1
ATOM 1860 N N . LEU A 1 233 ? -6.670 -11.176 3.527 1.00 89.62 233 LEU A N 1
ATOM 1861 C CA . LEU A 1 233 ? -5.348 -11.156 2.894 1.00 89.62 233 LEU A CA 1
ATOM 1862 C C . LEU A 1 233 ? -4.770 -12.560 2.656 1.00 89.62 233 LEU A C 1
ATOM 1864 O O . LEU A 1 233 ? -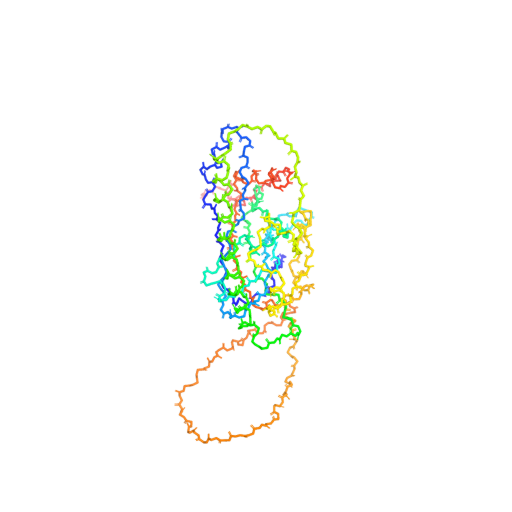4.177 -12.802 1.611 1.00 89.62 233 LEU A O 1
ATOM 1868 N N . ARG A 1 234 ? -4.924 -13.504 3.592 1.00 86.75 234 ARG A N 1
ATOM 1869 C CA . ARG A 1 234 ? -4.360 -14.860 3.443 1.00 86.75 234 ARG A CA 1
ATOM 1870 C C . ARG A 1 234 ? -5.006 -15.617 2.286 1.00 86.75 234 ARG A C 1
ATOM 1872 O O . ARG A 1 234 ? -4.311 -16.297 1.534 1.00 86.75 234 ARG A O 1
ATOM 1879 N N . SER A 1 235 ? -6.322 -15.482 2.135 1.00 88.19 235 SER A N 1
ATOM 1880 C CA . SER A 1 235 ? -7.056 -16.079 1.017 1.00 88.19 235 SER A CA 1
ATOM 1881 C C . SER A 1 235 ? -6.650 -15.443 -0.306 1.00 88.19 235 SER A C 1
ATOM 1883 O O . SER A 1 235 ? -6.348 -16.174 -1.243 1.00 88.19 235 SER A O 1
ATOM 1885 N N . PHE A 1 236 ? -6.515 -14.116 -0.335 1.00 90.75 236 PHE A N 1
ATOM 1886 C CA . PHE A 1 236 ? -6.022 -13.377 -1.496 1.00 90.75 236 PHE A CA 1
ATOM 1887 C C . PHE A 1 236 ? -4.602 -13.800 -1.910 1.00 90.75 236 PHE A C 1
ATOM 1889 O O . PHE A 1 236 ? -4.349 -14.082 -3.078 1.00 90.75 236 PHE A O 1
ATOM 1896 N N . VAL A 1 237 ? -3.674 -13.919 -0.952 1.00 89.81 237 VAL A N 1
ATOM 1897 C CA . VAL A 1 237 ? -2.293 -14.372 -1.207 1.00 89.81 237 VAL A CA 1
ATOM 1898 C C . VAL A 1 237 ? -2.273 -15.766 -1.842 1.00 89.81 237 VAL A C 1
ATOM 1900 O O . VAL A 1 237 ? -1.443 -16.031 -2.709 1.00 89.81 237 VAL A O 1
ATOM 1903 N N . ARG A 1 238 ? -3.201 -16.640 -1.434 1.00 87.19 238 ARG A N 1
ATOM 1904 C CA . ARG A 1 238 ? -3.305 -18.023 -1.913 1.00 87.19 238 ARG A CA 1
ATOM 1905 C C . ARG A 1 238 ? -3.902 -18.086 -3.310 1.00 87.19 238 ARG A C 1
ATOM 1907 O O . ARG A 1 238 ? -3.392 -18.820 -4.144 1.00 87.19 238 ARG A O 1
ATOM 1914 N N . GLU A 1 239 ? -4.972 -17.335 -3.539 1.00 90.12 239 GLU A N 1
ATOM 1915 C CA . GLU A 1 239 ? -5.671 -17.265 -4.823 1.00 90.12 239 GLU A CA 1
ATOM 1916 C C . GLU A 1 239 ? -4.744 -16.782 -5.943 1.00 90.12 239 GLU A C 1
ATOM 1918 O O . GLU A 1 239 ? -4.729 -17.355 -7.028 1.00 90.12 239 GLU A O 1
ATOM 1923 N N . TRP A 1 240 ? -3.911 -15.784 -5.647 1.00 91.19 240 TRP A N 1
ATOM 1924 C CA . TRP A 1 240 ? -3.052 -15.124 -6.632 1.00 91.19 240 TRP A CA 1
ATOM 1925 C C . TRP A 1 240 ? -1.587 -15.580 -6.604 1.00 91.19 240 TRP A C 1
ATOM 1927 O O . TRP A 1 240 ? -0.751 -15.017 -7.309 1.00 91.19 240 TRP A O 1
ATOM 1937 N N . GLY A 1 241 ? -1.257 -16.596 -5.801 1.00 88.44 241 GLY A N 1
ATOM 1938 C CA . GLY A 1 241 ? 0.068 -17.223 -5.809 1.00 88.44 241 GLY A CA 1
ATOM 1939 C C . GLY A 1 241 ? 1.214 -16.324 -5.328 1.00 88.44 241 GLY A C 1
ATOM 1940 O O . GLY A 1 241 ? 2.336 -16.454 -5.805 1.00 88.44 241 GLY A O 1
ATOM 1941 N N . PHE A 1 242 ? 0.957 -15.416 -4.383 1.00 85.62 242 PHE A N 1
ATOM 1942 C CA . PHE A 1 242 ? 1.976 -14.506 -3.831 1.00 85.62 242 PHE A CA 1
ATOM 1943 C C . PHE A 1 242 ? 2.952 -15.184 -2.846 1.00 85.62 242 PHE A C 1
ATOM 1945 O O . PHE A 1 242 ? 3.945 -14.580 -2.443 1.00 85.62 242 PHE A O 1
ATOM 1952 N N . GLY A 1 243 ? 2.667 -16.413 -2.406 1.00 72.19 243 GLY A N 1
ATOM 1953 C CA . GLY A 1 243 ? 3.503 -17.173 -1.474 1.00 72.19 243 GLY A CA 1
ATOM 1954 C C . GLY A 1 243 ? 4.029 -18.465 -2.087 1.00 72.19 243 GLY A C 1
ATOM 1955 O O . GLY A 1 243 ? 3.378 -19.078 -2.932 1.00 72.19 243 GLY A O 1
ATOM 1956 N N . THR A 1 244 ? 5.188 -18.926 -1.620 1.00 62.66 244 THR A N 1
ATOM 1957 C CA . THR A 1 244 ? 5.636 -20.292 -1.904 1.00 62.66 244 THR A CA 1
ATOM 1958 C C . THR A 1 244 ? 4.892 -21.229 -0.966 1.00 62.66 244 THR A C 1
ATOM 1960 O O . THR A 1 244 ? 4.885 -21.007 0.250 1.00 62.66 244 THR A O 1
ATOM 1963 N N . ARG A 1 245 ? 4.276 -22.290 -1.498 1.00 51.41 245 ARG A N 1
ATOM 1964 C CA . ARG A 1 245 ? 3.809 -23.392 -0.655 1.00 51.41 245 ARG A CA 1
ATOM 1965 C C . ARG A 1 245 ? 5.025 -23.849 0.145 1.00 51.41 245 ARG A C 1
ATOM 1967 O O . ARG A 1 245 ? 6.061 -24.135 -0.448 1.00 51.41 245 ARG A O 1
ATOM 1974 N N . GLY A 1 246 ? 4.928 -23.848 1.473 1.00 46.97 246 GLY A N 1
ATOM 1975 C CA . GLY A 1 246 ? 5.879 -24.598 2.275 1.00 46.97 246 GLY A CA 1
ATOM 1976 C C . GLY A 1 246 ? 5.742 -26.040 1.817 1.00 46.97 246 GLY A C 1
ATOM 1977 O O . GLY A 1 246 ? 4.776 -26.706 2.187 1.00 46.97 246 GLY A O 1
ATOM 1978 N N . GLU A 1 247 ? 6.625 -26.483 0.924 1.00 35.50 247 GLU A N 1
ATOM 1979 C CA . GLU A 1 247 ? 6.843 -27.904 0.726 1.00 35.50 247 GLU A CA 1
ATOM 1980 C C . GLU A 1 247 ? 7.055 -28.463 2.140 1.00 35.50 247 GLU A C 1
ATOM 1982 O O . GLU A 1 247 ? 7.849 -27.889 2.903 1.00 35.50 247 GLU A O 1
ATOM 1987 N N . PRO A 1 248 ? 6.323 -29.514 2.562 1.00 34.03 248 PRO A N 1
ATOM 1988 C CA . PRO A 1 248 ? 6.761 -30.243 3.740 1.00 34.03 248 PRO A CA 1
ATOM 1989 C C . PRO A 1 248 ? 8.229 -30.590 3.498 1.00 34.03 248 PRO A C 1
ATOM 1991 O O . PRO A 1 248 ? 8.624 -30.771 2.349 1.00 34.03 248 PRO A O 1
ATOM 1994 N N . ALA A 1 249 ? 9.049 -30.630 4.544 1.00 35.38 249 ALA A N 1
ATOM 1995 C CA . ALA A 1 249 ? 10.409 -31.134 4.430 1.00 35.38 249 ALA A CA 1
ATOM 1996 C C . ALA A 1 249 ? 10.348 -32.599 3.953 1.00 35.38 249 ALA A C 1
ATOM 1998 O O . ALA A 1 249 ? 10.384 -33.524 4.755 1.00 35.38 249 ALA A O 1
ATOM 1999 N N . THR A 1 250 ? 10.152 -32.815 2.655 1.00 30.19 250 THR A N 1
ATOM 2000 C CA . THR A 1 250 ? 10.250 -34.108 2.014 1.00 30.19 250 THR A CA 1
ATOM 2001 C C . THR A 1 250 ? 11.731 -34.375 1.938 1.00 30.19 250 THR A C 1
ATOM 2003 O O . THR A 1 250 ? 12.486 -33.578 1.377 1.00 30.19 250 THR A O 1
ATOM 2006 N N . GLU A 1 251 ? 12.101 -35.461 2.599 1.00 35.34 251 GLU A N 1
ATOM 2007 C CA . GLU A 1 251 ? 13.399 -36.112 2.608 1.00 35.34 251 GLU A CA 1
ATOM 2008 C C . GLU A 1 251 ? 14.238 -35.824 1.363 1.00 35.34 251 GLU A C 1
ATOM 2010 O O . GLU A 1 251 ? 13.742 -35.884 0.235 1.00 35.34 251 GLU A O 1
ATOM 2015 N N . ASN A 1 252 ? 15.519 -35.538 1.615 1.00 37.94 252 ASN A N 1
ATOM 2016 C CA . ASN A 1 252 ? 16.633 -35.565 0.673 1.00 37.94 252 ASN A CA 1
ATOM 2017 C C . ASN A 1 252 ? 16.295 -36.275 -0.644 1.00 37.94 252 ASN A C 1
ATOM 2019 O O . ASN A 1 252 ? 16.420 -37.491 -0.768 1.00 37.94 252 ASN A O 1
ATOM 2023 N N . ARG A 1 253 ? 15.939 -35.497 -1.666 1.00 31.17 253 ARG A N 1
ATOM 2024 C CA . ARG A 1 253 ? 16.252 -35.893 -3.032 1.00 31.17 253 ARG A CA 1
ATOM 2025 C C . ARG A 1 253 ? 17.609 -35.304 -3.342 1.00 31.17 253 ARG A C 1
ATOM 2027 O O . ARG A 1 253 ? 17.719 -34.169 -3.801 1.00 31.17 253 ARG A O 1
ATOM 2034 N N . ASP A 1 254 ? 18.626 -36.107 -3.049 1.00 34.06 254 ASP A N 1
ATOM 2035 C CA . ASP A 1 254 ? 19.914 -36.055 -3.721 1.00 34.06 254 ASP A CA 1
ATOM 2036 C C . ASP A 1 254 ? 19.659 -36.156 -5.231 1.00 34.06 254 ASP A C 1
ATOM 2038 O O . ASP A 1 254 ? 19.662 -37.230 -5.829 1.00 34.06 254 ASP A O 1
ATOM 2042 N N . LEU A 1 255 ? 19.390 -35.019 -5.871 1.00 33.34 255 LEU A N 1
ATOM 2043 C CA . LEU A 1 255 ? 19.577 -34.884 -7.304 1.00 33.34 255 LEU A CA 1
ATOM 2044 C C . LEU A 1 255 ? 21.065 -34.643 -7.511 1.00 33.34 255 LEU A C 1
ATOM 2046 O O . LEU A 1 255 ? 21.544 -33.510 -7.577 1.00 33.34 255 LEU A O 1
ATOM 2050 N N . GLY A 1 256 ? 21.788 -35.763 -7.544 1.00 28.00 256 GLY A N 1
ATOM 2051 C CA . GLY A 1 256 ? 23.167 -35.834 -7.981 1.00 28.00 256 GLY A CA 1
ATOM 2052 C C . GLY A 1 256 ? 23.314 -35.152 -9.335 1.00 28.00 256 GLY A C 1
ATOM 2053 O O . GLY A 1 256 ? 22.793 -35.619 -10.347 1.00 28.00 256 GLY A O 1
ATOM 2054 N N . GLY A 1 257 ? 24.042 -34.039 -9.344 1.00 29.48 257 GLY A N 1
ATOM 2055 C CA . GLY A 1 257 ? 24.617 -33.492 -10.558 1.00 29.48 257 GLY A CA 1
ATOM 2056 C C . GLY A 1 257 ? 25.651 -34.477 -11.083 1.00 29.48 257 GLY A C 1
ATOM 2057 O O . GLY A 1 257 ? 26.753 -34.579 -10.547 1.00 29.48 257 GLY A O 1
ATOM 2058 N N . THR A 1 258 ? 25.278 -35.217 -12.123 1.00 30.81 258 THR A N 1
ATOM 2059 C CA . THR A 1 258 ? 26.202 -35.925 -13.007 1.00 30.81 258 THR A CA 1
ATOM 2060 C C . THR A 1 258 ? 27.269 -34.950 -13.495 1.00 30.81 258 THR A C 1
ATOM 2062 O O . THR A 1 258 ? 26.957 -33.885 -14.030 1.00 30.81 258 THR A O 1
ATOM 2065 N N . GLY A 1 259 ? 28.525 -35.301 -13.230 1.00 27.55 259 GLY A N 1
ATOM 2066 C CA . GLY A 1 259 ? 29.665 -34.417 -13.368 1.00 27.55 259 GLY A CA 1
ATOM 2067 C C . GLY A 1 259 ? 30.052 -34.068 -14.800 1.00 27.55 259 GLY A C 1
ATOM 2068 O O . GLY A 1 259 ? 29.839 -34.825 -15.740 1.00 27.55 259 GLY A O 1
ATOM 2069 N N . PHE A 1 260 ? 30.740 -32.936 -14.904 1.00 29.12 260 PHE A N 1
ATOM 2070 C CA . PHE A 1 260 ? 31.801 -32.727 -15.877 1.00 29.12 260 PHE A CA 1
ATOM 2071 C C . PHE A 1 260 ? 33.018 -32.203 -15.117 1.00 29.12 260 PHE A C 1
ATOM 2073 O O . PHE A 1 260 ? 32.985 -31.134 -14.510 1.00 29.12 260 PHE A O 1
ATOM 2080 N N . GLY A 1 261 ? 34.056 -33.037 -15.078 1.00 25.56 261 GLY A N 1
ATOM 2081 C CA . GLY A 1 261 ? 35.333 -32.743 -14.451 1.00 25.56 261 GLY A CA 1
ATOM 2082 C C . GLY A 1 261 ? 36.179 -31.782 -15.283 1.00 25.56 261 GLY A C 1
ATOM 2083 O O . GLY A 1 261 ? 36.147 -31.789 -16.509 1.00 25.56 261 GLY A O 1
ATOM 2084 N N . GLY A 1 262 ? 36.976 -30.992 -14.576 1.00 26.89 262 GLY A N 1
ATOM 2085 C CA . GLY A 1 262 ? 38.049 -30.165 -15.111 1.00 26.89 262 GLY A CA 1
ATOM 2086 C C . GLY A 1 262 ? 38.872 -29.668 -13.934 1.00 26.89 262 GLY A C 1
ATOM 2087 O O . GLY A 1 262 ? 38.519 -28.680 -13.300 1.00 26.89 262 GLY A O 1
ATOM 2088 N N . GLY A 1 263 ? 39.890 -30.441 -13.556 1.00 25.89 263 GLY A N 1
ATOM 2089 C CA . GLY A 1 263 ? 40.721 -30.163 -12.393 1.00 25.89 263 GLY A CA 1
ATOM 2090 C C . GLY A 1 263 ? 41.747 -29.065 -12.650 1.00 25.89 263 GLY A C 1
ATOM 2091 O O . GLY A 1 263 ? 42.324 -28.999 -13.726 1.00 25.89 263 GLY A O 1
ATOM 2092 N N . THR A 1 264 ? 42.043 -28.296 -11.606 1.00 29.11 264 THR A N 1
ATOM 2093 C CA . THR A 1 264 ? 43.393 -27.795 -11.329 1.00 29.11 264 THR A CA 1
ATOM 2094 C C . THR A 1 264 ? 43.565 -27.672 -9.821 1.00 29.11 264 THR A C 1
ATOM 2096 O O . THR A 1 264 ? 42.785 -27.025 -9.127 1.00 29.11 264 THR A O 1
ATOM 2099 N N . SER A 1 265 ? 44.598 -28.351 -9.342 1.00 31.14 265 SER A N 1
ATOM 2100 C CA . SER A 1 265 ? 45.146 -28.356 -7.993 1.00 31.14 265 SER A CA 1
ATOM 2101 C C . SER A 1 265 ? 45.485 -26.948 -7.496 1.00 31.14 265 SER A C 1
ATOM 2103 O O . SER A 1 265 ? 46.309 -26.262 -8.096 1.00 31.14 265 SER A O 1
ATOM 2105 N N . GLY A 1 266 ? 44.906 -26.555 -6.363 1.00 31.00 266 GLY A N 1
ATOM 2106 C CA . GLY A 1 266 ? 45.218 -25.313 -5.663 1.00 31.00 266 GLY A CA 1
ATOM 2107 C C . GLY A 1 266 ? 44.982 -25.492 -4.169 1.00 31.00 266 GLY A C 1
ATOM 2108 O O . GLY A 1 266 ? 43.855 -25.675 -3.728 1.00 31.00 266 GLY A O 1
ATOM 2109 N N . GLN A 1 267 ? 46.084 -25.514 -3.433 1.00 32.16 267 GLN A N 1
ATOM 2110 C CA . GLN A 1 267 ? 46.240 -25.691 -1.992 1.00 32.16 267 GLN A CA 1
ATOM 2111 C C . GLN A 1 267 ? 45.125 -25.048 -1.145 1.00 32.16 267 GLN A C 1
ATOM 2113 O O . GLN A 1 267 ? 44.821 -23.863 -1.263 1.00 32.16 267 GLN A O 1
ATOM 2118 N N . THR A 1 268 ? 44.548 -25.834 -0.236 1.00 29.31 268 THR A N 1
ATOM 2119 C CA . THR A 1 268 ? 43.652 -25.351 0.816 1.00 29.31 268 THR A CA 1
ATOM 2120 C C . TH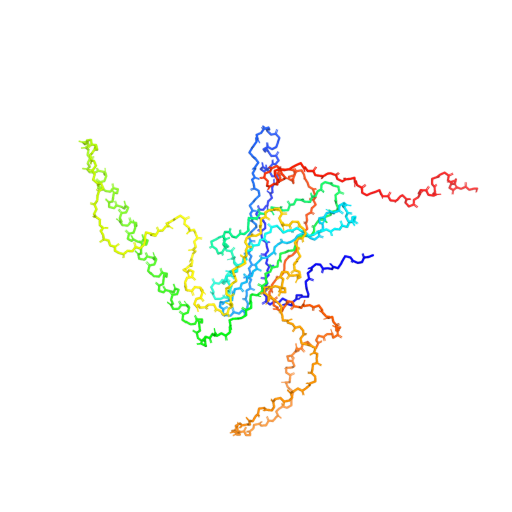R A 1 268 ? 44.436 -24.513 1.821 1.00 29.31 268 THR A C 1
ATOM 2122 O O . THR A 1 268 ? 45.148 -25.059 2.665 1.00 29.31 268 THR A O 1
ATOM 2125 N N . LEU A 1 269 ? 44.274 -23.190 1.762 1.00 30.17 269 LEU A N 1
ATOM 2126 C CA . LEU A 1 269 ? 44.626 -22.306 2.866 1.00 30.17 269 LEU A CA 1
ATOM 2127 C C . LEU A 1 269 ? 43.532 -22.427 3.938 1.00 30.17 269 LEU A C 1
ATOM 2129 O O . LEU A 1 269 ? 42.365 -22.100 3.708 1.00 30.17 269 LEU A O 1
ATOM 2133 N N . ALA A 1 270 ? 43.903 -22.956 5.100 1.00 32.81 270 ALA A N 1
ATOM 2134 C CA . ALA A 1 270 ? 43.034 -23.020 6.263 1.00 32.81 270 ALA A CA 1
ATOM 2135 C C . ALA A 1 270 ? 42.744 -21.598 6.771 1.00 32.81 270 ALA A C 1
ATOM 2137 O O . ALA A 1 270 ? 43.667 -20.845 7.062 1.00 32.81 270 ALA A O 1
ATOM 2138 N N . GLY A 1 271 ? 41.460 -21.255 6.910 1.00 37.03 271 GLY A N 1
ATOM 2139 C CA . GLY A 1 271 ? 41.036 -20.049 7.628 1.00 37.03 271 GLY A CA 1
ATOM 2140 C C . GLY A 1 271 ? 40.490 -18.914 6.765 1.00 37.03 271 GLY A C 1
ATOM 2141 O O . GLY A 1 271 ? 41.016 -17.816 6.814 1.00 37.03 271 GLY A O 1
ATOM 2142 N N . LEU A 1 272 ? 39.408 -19.158 6.019 1.00 30.27 272 LEU A N 1
ATOM 2143 C CA . LEU A 1 272 ? 38.390 -18.147 5.673 1.00 30.27 272 LEU A CA 1
ATOM 2144 C C . LEU A 1 272 ? 37.172 -18.848 5.051 1.00 30.27 272 LEU A C 1
ATOM 2146 O O . LEU A 1 272 ? 36.878 -18.748 3.864 1.00 30.27 272 LEU A O 1
ATOM 2150 N N . ARG A 1 273 ? 36.434 -19.601 5.876 1.00 27.06 273 ARG A N 1
ATOM 2151 C CA . ARG A 1 273 ? 35.041 -19.933 5.559 1.00 27.06 273 ARG A CA 1
ATOM 2152 C C . ARG A 1 273 ? 34.191 -18.750 6.002 1.00 27.06 273 ARG A C 1
ATOM 2154 O O . ARG A 1 273 ? 33.775 -18.687 7.154 1.00 27.06 273 ARG A O 1
ATOM 2161 N N . ALA A 1 274 ? 33.915 -17.829 5.083 1.00 29.59 274 ALA A N 1
ATOM 2162 C CA . ALA A 1 274 ? 32.719 -17.012 5.198 1.00 29.59 274 ALA A CA 1
ATOM 2163 C C . ALA A 1 274 ? 31.523 -17.970 5.097 1.00 29.59 274 ALA A C 1
ATOM 2165 O O . ALA A 1 274 ? 31.079 -18.337 4.009 1.00 29.59 274 ALA A O 1
ATOM 2166 N N . GLN A 1 275 ? 31.048 -18.453 6.247 1.00 26.62 275 GLN A N 1
ATOM 2167 C CA . GLN A 1 275 ? 29.712 -19.012 6.346 1.00 26.62 275 GLN A CA 1
ATOM 2168 C C . GLN A 1 275 ? 28.756 -17.884 5.967 1.00 26.62 275 GLN A C 1
ATOM 2170 O O . GLN A 1 275 ? 28.464 -17.000 6.767 1.00 26.62 275 GLN A O 1
ATOM 2175 N N . ILE A 1 276 ? 28.270 -17.901 4.727 1.00 29.95 276 ILE A N 1
ATOM 2176 C CA . ILE A 1 276 ? 27.016 -17.232 4.415 1.00 29.95 276 ILE A CA 1
ATOM 2177 C C . ILE A 1 276 ? 25.995 -17.952 5.289 1.00 29.95 276 ILE A C 1
ATOM 2179 O O . ILE A 1 276 ? 25.636 -19.098 5.012 1.00 29.95 276 ILE A O 1
ATOM 2183 N N . ASN A 1 277 ? 25.599 -17.308 6.387 1.00 26.41 277 ASN A N 1
ATOM 2184 C CA . ASN A 1 277 ? 24.489 -17.734 7.221 1.00 26.41 277 ASN A CA 1
ATOM 2185 C C . ASN A 1 277 ? 23.231 -17.735 6.347 1.00 26.41 277 ASN A C 1
ATOM 2187 O O . ASN A 1 277 ? 22.456 -16.784 6.331 1.00 26.41 277 ASN A O 1
ATOM 2191 N N . ARG A 1 278 ? 23.005 -18.827 5.615 1.00 30.67 278 ARG A N 1
ATOM 2192 C CA . ARG A 1 278 ? 21.649 -19.249 5.295 1.00 30.67 278 ARG A CA 1
ATOM 2193 C C . ARG A 1 278 ? 21.064 -19.652 6.631 1.00 30.67 278 ARG A C 1
ATOM 2195 O O . ARG A 1 278 ? 21.319 -20.754 7.111 1.00 30.67 278 ARG A O 1
ATOM 2202 N N . GLY A 1 279 ? 20.393 -18.697 7.272 1.00 29.27 279 GLY A N 1
ATOM 2203 C CA . GLY A 1 279 ? 19.669 -18.931 8.505 1.00 29.27 279 GLY A CA 1
ATOM 2204 C C . GLY A 1 279 ? 18.837 -20.190 8.330 1.00 29.27 279 GLY A C 1
ATOM 2205 O O . GLY A 1 279 ? 17.926 -20.239 7.507 1.00 29.27 279 GLY A O 1
ATOM 2206 N N . LYS A 1 280 ? 19.206 -21.229 9.079 1.00 31.42 280 LYS A N 1
ATOM 2207 C CA . LYS A 1 280 ? 18.335 -22.353 9.381 1.00 31.42 280 LYS A CA 1
ATOM 2208 C C . LYS A 1 280 ? 17.138 -21.709 10.074 1.00 31.42 280 LYS A C 1
ATOM 2210 O O . LYS A 1 280 ? 17.239 -21.332 11.240 1.00 31.42 280 LYS A O 1
ATOM 2215 N N . GLY A 1 281 ? 16.067 -21.457 9.323 1.00 34.66 281 GLY A N 1
ATOM 2216 C CA . GLY A 1 281 ? 14.813 -21.001 9.900 1.00 34.66 281 GLY A CA 1
ATOM 2217 C C . GLY A 1 281 ? 14.471 -21.962 11.026 1.00 34.66 281 GLY A C 1
ATOM 2218 O O . GLY A 1 281 ? 14.510 -23.178 10.823 1.00 34.66 281 GLY A O 1
ATOM 2219 N N . LEU A 1 282 ? 14.242 -21.422 12.222 1.00 31.86 282 LEU A N 1
ATOM 2220 C CA . LEU A 1 282 ? 13.681 -22.173 13.332 1.00 31.86 282 LEU A CA 1
ATOM 2221 C C . LEU A 1 282 ? 12.415 -22.843 12.790 1.00 31.86 282 LEU A C 1
ATOM 2223 O O . LEU A 1 282 ? 11.426 -22.173 12.502 1.00 31.86 282 LEU A O 1
ATOM 2227 N N . GLY A 1 283 ? 12.503 -24.147 12.549 1.00 32.84 283 GLY A N 1
ATOM 2228 C CA . GLY A 1 283 ? 11.420 -24.944 12.009 1.00 32.84 283 GLY A CA 1
ATOM 2229 C C . GLY A 1 283 ? 10.354 -25.118 13.072 1.00 32.84 283 GLY A C 1
ATOM 2230 O O . GLY A 1 283 ? 10.294 -26.151 13.726 1.00 32.84 283 GLY A O 1
ATOM 2231 N N . THR A 1 284 ? 9.497 -24.119 13.241 1.00 31.58 284 THR A N 1
ATOM 2232 C CA . THR A 1 284 ? 8.119 -24.395 13.610 1.00 31.58 284 THR A CA 1
ATOM 2233 C C . THR A 1 284 ? 7.404 -24.755 12.318 1.00 31.58 284 THR A C 1
ATOM 2235 O O . THR A 1 284 ? 7.305 -23.953 11.392 1.00 31.58 284 THR A O 1
ATOM 2238 N N . ALA A 1 285 ? 6.966 -26.010 12.229 1.00 34.81 285 ALA A N 1
ATOM 2239 C CA . ALA A 1 285 ? 6.132 -26.525 11.154 1.00 34.81 285 ALA A CA 1
ATOM 2240 C C . ALA A 1 285 ? 4.762 -25.825 11.177 1.00 34.81 285 ALA A C 1
ATOM 2242 O O . ALA A 1 285 ? 3.749 -26.407 11.554 1.00 34.81 285 ALA A O 1
ATOM 2243 N N . HIS A 1 286 ? 4.723 -24.547 10.816 1.00 39.66 286 HIS A N 1
ATOM 2244 C CA . HIS A 1 286 ? 3.479 -23.853 10.560 1.00 39.66 286 HIS A CA 1
ATOM 2245 C C . HIS A 1 286 ? 3.034 -24.225 9.148 1.00 39.66 286 HIS A C 1
ATOM 2247 O O . HIS A 1 286 ? 3.688 -23.889 8.166 1.00 39.66 286 HIS A O 1
ATOM 2253 N N . LYS A 1 287 ? 1.872 -24.880 9.051 1.00 48.34 287 LYS A N 1
ATOM 2254 C CA . LYS A 1 287 ? 1.073 -25.069 7.821 1.00 48.34 287 LYS A CA 1
ATOM 2255 C C . LYS A 1 287 ? 0.671 -23.744 7.141 1.00 48.34 287 LYS A C 1
ATOM 2257 O O . LYS A 1 287 ? -0.120 -23.750 6.199 1.00 48.34 287 LYS A O 1
ATOM 2262 N N . ASP A 1 288 ? 1.176 -22.616 7.627 1.00 55.62 288 ASP A N 1
ATOM 2263 C CA . ASP A 1 288 ? 0.820 -21.286 7.183 1.00 55.62 288 ASP A CA 1
ATOM 2264 C C . ASP A 1 288 ? 1.699 -20.880 6.004 1.00 55.62 288 ASP A C 1
ATOM 2266 O O . ASP A 1 288 ? 2.922 -20.976 6.033 1.00 55.62 288 ASP A O 1
ATOM 2270 N N . MET A 1 289 ? 1.048 -20.417 4.943 1.00 61.38 289 MET A N 1
ATOM 2271 C CA . MET A 1 289 ? 1.705 -19.899 3.752 1.00 61.38 289 MET A CA 1
ATOM 2272 C C . MET A 1 289 ? 2.594 -18.699 4.109 1.00 61.38 289 MET A C 1
ATOM 2274 O O . MET A 1 289 ? 2.142 -17.753 4.760 1.00 61.38 289 MET A O 1
ATOM 2278 N N . VAL A 1 290 ? 3.850 -18.742 3.665 1.00 68.69 290 VAL A N 1
ATOM 2279 C CA . VAL A 1 290 ? 4.835 -17.673 3.854 1.00 68.69 290 VAL A CA 1
ATOM 2280 C C . VAL A 1 290 ? 4.982 -16.921 2.535 1.00 68.69 290 VAL A C 1
ATOM 2282 O O . VAL A 1 290 ? 5.238 -17.517 1.487 1.00 68.69 290 VAL A O 1
ATOM 2285 N N . VAL A 1 291 ? 4.807 -15.603 2.584 1.00 73.56 291 VAL A N 1
ATOM 2286 C CA . VAL A 1 291 ? 5.169 -14.710 1.484 1.00 73.56 291 VAL A CA 1
ATOM 2287 C C . VAL A 1 291 ? 6.679 -14.523 1.542 1.00 73.56 291 VAL A C 1
ATOM 2289 O O . VAL A 1 291 ? 7.221 -13.909 2.465 1.00 73.56 291 VAL A O 1
ATOM 2292 N N . VAL A 1 292 ? 7.369 -15.105 0.566 1.00 69.94 292 VAL A N 1
ATOM 2293 C CA . VAL A 1 292 ? 8.821 -14.993 0.443 1.00 69.94 292 VAL A CA 1
ATOM 2294 C C . VAL A 1 292 ? 9.137 -13.760 -0.395 1.00 69.94 292 VAL A C 1
ATOM 2296 O O . VAL A 1 292 ? 8.799 -13.703 -1.575 1.00 69.94 292 VAL A O 1
ATOM 2299 N N . GLY A 1 293 ? 9.803 -12.780 0.209 1.00 78.56 293 GLY A N 1
ATOM 2300 C CA . GLY A 1 293 ? 10.143 -11.505 -0.417 1.00 78.56 293 GLY A CA 1
ATOM 2301 C C . GLY A 1 293 ? 9.167 -10.373 -0.093 1.00 78.56 293 GLY A C 1
ATOM 2302 O O . GLY A 1 293 ? 8.239 -10.512 0.704 1.00 78.56 293 GLY A O 1
ATOM 2303 N N . GLY A 1 294 ? 9.391 -9.233 -0.746 1.00 86.19 294 GLY A N 1
ATOM 2304 C CA . GLY A 1 294 ? 8.560 -8.038 -0.625 1.00 86.19 294 GLY A CA 1
ATOM 2305 C C . GLY A 1 294 ? 9.027 -7.060 0.445 1.00 86.19 294 GLY A C 1
ATOM 2306 O O . GLY A 1 294 ? 10.154 -7.132 0.931 1.00 86.19 294 GLY A O 1
ATOM 2307 N N . GLY A 1 295 ? 8.160 -6.115 0.784 1.00 89.88 295 GLY A N 1
ATOM 2308 C CA . GLY A 1 295 ? 8.405 -5.119 1.824 1.00 89.88 295 GLY A CA 1
ATOM 2309 C C . GLY A 1 295 ? 7.149 -4.869 2.642 1.00 89.88 295 GLY A C 1
ATOM 2310 O O . GLY A 1 295 ? 6.034 -5.109 2.174 1.00 89.88 295 GLY A O 1
ATOM 2311 N N . ALA A 1 296 ? 7.328 -4.397 3.868 1.00 91.56 296 ALA A N 1
ATOM 2312 C CA . ALA A 1 296 ? 6.232 -4.067 4.762 1.00 91.56 296 ALA A CA 1
ATOM 2313 C C . ALA A 1 296 ? 6.531 -2.757 5.487 1.00 91.56 296 ALA A C 1
ATOM 2315 O O . ALA A 1 296 ? 7.656 -2.521 5.920 1.00 91.56 296 ALA A O 1
ATOM 2316 N N . HIS A 1 297 ? 5.507 -1.930 5.641 1.00 91.56 297 HIS A N 1
ATOM 2317 C CA . HIS A 1 297 ? 5.539 -0.700 6.412 1.00 91.56 297 HIS A CA 1
ATOM 2318 C C . HIS A 1 297 ? 4.272 -0.631 7.261 1.00 91.56 297 HIS A C 1
ATOM 2320 O O . HIS A 1 297 ? 3.194 -0.987 6.789 1.00 91.56 297 HIS A O 1
ATOM 2326 N N . MET A 1 298 ? 4.375 -0.179 8.508 1.00 91.00 298 MET A N 1
ATOM 2327 C CA . MET A 1 298 ? 3.220 -0.062 9.395 1.00 91.00 298 MET A CA 1
ATOM 2328 C C . MET A 1 298 ? 3.221 1.293 10.085 1.00 91.00 298 MET A C 1
ATOM 2330 O O . MET A 1 298 ? 4.245 1.724 10.610 1.00 91.00 298 MET A O 1
ATOM 2334 N N . PHE A 1 299 ? 2.053 1.919 10.145 1.00 91.00 299 PHE A N 1
ATOM 2335 C CA . PHE A 1 299 ? 1.810 3.095 10.971 1.00 91.00 299 PHE A CA 1
ATOM 2336 C C . PHE A 1 299 ? 0.515 2.918 11.764 1.00 91.00 299 PHE A C 1
ATOM 2338 O O . PHE A 1 299 ? -0.198 1.926 11.607 1.00 91.00 299 PHE A O 1
ATOM 2345 N N . ARG A 1 300 ? 0.244 3.839 12.685 1.00 90.44 300 ARG A N 1
ATOM 2346 C CA . ARG A 1 300 ? -0.930 3.789 13.557 1.00 90.44 300 ARG A CA 1
ATOM 2347 C C . ARG A 1 300 ? -1.637 5.125 13.527 1.00 90.44 300 ARG A C 1
ATOM 2349 O O . ARG A 1 300 ? -0.971 6.156 13.474 1.00 90.44 300 ARG A O 1
ATOM 2356 N N . GLU A 1 301 ? -2.954 5.085 13.624 1.00 87.44 301 GLU A N 1
ATOM 2357 C CA . GLU A 1 301 ? -3.776 6.284 13.740 1.00 87.44 301 GLU A CA 1
ATOM 2358 C C . GLU A 1 301 ? -4.769 6.133 14.884 1.00 87.44 301 GLU A C 1
ATOM 2360 O O . GLU A 1 301 ? -5.187 5.027 15.229 1.00 87.44 301 GLU A O 1
ATOM 2365 N N . VAL A 1 302 ? -5.111 7.262 15.486 1.00 89.50 302 VAL A N 1
ATOM 2366 C CA . VAL A 1 302 ? -6.134 7.385 16.521 1.00 89.50 302 VAL A CA 1
ATOM 2367 C C . VAL A 1 302 ? -7.184 8.332 15.974 1.00 89.50 302 VAL A C 1
ATOM 2369 O O . VAL A 1 302 ? -6.842 9.252 15.235 1.00 89.50 302 VAL A O 1
ATOM 2372 N N . TRP A 1 303 ? -8.441 8.115 16.350 1.00 88.81 303 TRP A N 1
ATOM 2373 C CA . TRP A 1 303 ? -9.515 9.032 15.998 1.00 88.81 303 TRP A CA 1
ATOM 2374 C C . TRP A 1 303 ? -9.176 10.481 16.368 1.00 88.81 303 TRP A C 1
ATOM 2376 O O . TRP A 1 303 ? -8.731 10.768 17.485 1.00 88.81 303 TRP A O 1
ATOM 2386 N N . ASP A 1 304 ? -9.442 11.388 15.432 1.00 83.38 304 ASP A N 1
ATOM 2387 C CA . ASP A 1 304 ? -9.445 12.827 15.639 1.00 83.38 304 ASP A CA 1
ATOM 2388 C C . ASP A 1 304 ? -10.625 13.478 14.896 1.00 83.38 304 ASP A C 1
ATOM 2390 O O . ASP A 1 304 ? -11.361 12.833 14.152 1.00 83.38 304 ASP A O 1
ATOM 2394 N N . GLU A 1 305 ? -10.818 14.782 15.084 1.00 81.31 305 GLU A N 1
ATOM 2395 C CA . GLU A 1 305 ? -11.908 15.526 14.434 1.00 81.31 305 GLU A CA 1
ATOM 2396 C C . GLU A 1 305 ? -11.780 15.574 12.900 1.00 81.31 305 GLU A C 1
ATOM 2398 O O . GLU A 1 305 ? -12.748 15.894 12.209 1.00 81.31 305 GLU A O 1
ATOM 2403 N N . THR A 1 306 ? -10.596 15.283 12.347 1.00 77.31 306 THR A N 1
ATOM 2404 C CA . THR A 1 306 ? -10.383 15.278 10.898 1.00 77.31 306 THR A CA 1
ATOM 2405 C C . THR A 1 306 ? -10.949 14.035 10.226 1.00 77.31 306 THR A C 1
ATOM 2407 O O . THR A 1 306 ? -11.412 14.107 9.083 1.00 77.31 306 THR A O 1
ATOM 2410 N N . VAL A 1 307 ? -11.016 12.932 10.972 1.00 81.81 307 VAL A N 1
ATOM 2411 C CA . VAL A 1 307 ? -11.606 11.667 10.536 1.00 81.81 307 VAL A CA 1
ATOM 2412 C C . VAL A 1 307 ? -13.093 11.813 10.210 1.00 81.81 307 VAL A C 1
ATOM 2414 O O . VAL A 1 307 ? -13.551 11.232 9.228 1.00 81.81 307 VAL A O 1
ATOM 2417 N N . SER A 1 308 ? -13.856 12.641 10.929 1.00 79.38 308 SER A N 1
ATOM 2418 C CA . SER A 1 308 ? -15.284 12.832 10.617 1.00 79.38 308 SER A CA 1
ATOM 2419 C C . SER A 1 308 ? -15.503 13.349 9.183 1.00 79.38 308 SER A C 1
ATOM 2421 O O . SER A 1 308 ? -16.396 12.880 8.480 1.00 79.38 308 SER A O 1
ATOM 2423 N N . GLY A 1 309 ? -14.618 14.219 8.678 1.00 75.62 309 GLY A N 1
ATOM 2424 C CA . GLY A 1 309 ? -14.673 14.666 7.280 1.00 75.62 309 GLY A CA 1
ATOM 2425 C C . GLY A 1 309 ? -14.286 13.582 6.265 1.00 75.62 309 GLY A C 1
ATOM 2426 O O . GLY A 1 309 ? -14.673 13.655 5.098 1.00 75.62 309 GLY A O 1
ATOM 2427 N N . VAL A 1 310 ? -13.556 12.543 6.685 1.00 80.00 310 VAL A N 1
ATOM 2428 C CA . VAL A 1 310 ? -13.276 11.370 5.846 1.00 80.00 310 VAL A CA 1
ATOM 2429 C C . VAL A 1 310 ? -14.538 10.554 5.594 1.00 80.00 310 VAL A C 1
ATOM 2431 O O . VAL A 1 310 ? -14.756 10.156 4.446 1.00 80.00 310 VAL A O 1
ATOM 2434 N N . PHE A 1 311 ? -15.362 10.329 6.622 1.00 79.75 311 PHE A N 1
ATOM 2435 C CA . PHE A 1 311 ? -16.624 9.594 6.499 1.00 79.75 311 PHE A CA 1
ATOM 2436 C C . PHE A 1 311 ? -17.573 10.285 5.515 1.00 79.75 311 PHE A C 1
ATOM 2438 O O . PHE A 1 311 ? -18.019 9.661 4.549 1.00 79.75 311 PHE A O 1
ATOM 2445 N N . GLU A 1 312 ? -17.762 11.596 5.676 1.00 75.69 312 GLU A N 1
ATOM 2446 C CA . GLU A 1 312 ? -18.586 12.411 4.777 1.00 75.69 312 GLU A CA 1
ATOM 2447 C C . GLU A 1 312 ? -18.059 12.401 3.337 1.00 75.69 312 GLU A C 1
ATOM 2449 O O . GLU A 1 312 ? -18.824 12.273 2.382 1.00 75.69 312 GLU A O 1
ATOM 2454 N N . ALA A 1 313 ? -16.741 12.525 3.155 1.00 72.62 313 ALA A N 1
ATOM 2455 C CA . ALA A 1 313 ? -16.167 12.633 1.823 1.00 72.62 313 ALA A CA 1
ATOM 2456 C C . ALA A 1 313 ? -16.053 11.287 1.095 1.00 72.62 313 ALA A C 1
ATOM 2458 O O . ALA A 1 313 ? -16.192 11.251 -0.131 1.00 72.62 313 ALA A O 1
ATOM 2459 N N . SER A 1 314 ? -15.671 10.216 1.792 1.00 73.94 314 SER A N 1
ATOM 2460 C CA . SER A 1 314 ? -15.218 8.964 1.164 1.00 73.94 314 SER A CA 1
ATOM 2461 C C . SER A 1 314 ? -16.148 7.781 1.376 1.00 73.94 314 SER A C 1
ATOM 2463 O O . SER A 1 314 ? -16.114 6.884 0.540 1.00 73.94 314 SER A O 1
ATOM 2465 N N . LEU A 1 315 ? -16.932 7.762 2.455 1.00 74.69 315 LEU A N 1
ATOM 2466 C CA . LEU A 1 315 ? -17.768 6.616 2.821 1.00 74.69 315 LEU A CA 1
ATOM 2467 C C . LEU A 1 315 ? -19.269 6.901 2.674 1.00 74.69 315 LEU A C 1
ATOM 2469 O O . LEU A 1 315 ? -20.054 5.962 2.733 1.00 74.69 315 LEU A O 1
ATOM 2473 N N . ASN A 1 316 ? -19.666 8.159 2.422 1.00 67.62 316 ASN A N 1
ATOM 2474 C CA . ASN A 1 316 ? -21.060 8.593 2.244 1.00 67.62 316 ASN A CA 1
ATOM 2475 C C . ASN A 1 316 ? -22.003 8.080 3.357 1.00 67.62 316 ASN A C 1
ATOM 2477 O O . ASN A 1 316 ? -23.174 7.805 3.096 1.00 67.62 316 ASN A O 1
ATOM 2481 N N . GLY A 1 317 ? -21.490 7.922 4.579 1.00 70.12 317 GLY A N 1
ATOM 2482 C CA . GLY A 1 317 ? -22.201 7.318 5.705 1.00 70.12 317 GLY A CA 1
ATOM 2483 C C . GLY A 1 317 ? -21.985 8.087 7.003 1.00 70.12 317 GLY A C 1
ATOM 2484 O O . GLY A 1 317 ? -21.058 8.893 7.109 1.00 70.12 317 GLY A O 1
ATOM 2485 N N . GLU A 1 318 ? -22.856 7.838 7.981 1.00 73.06 318 GLU A N 1
ATOM 2486 C CA . GLU A 1 318 ? -22.695 8.367 9.335 1.00 73.06 318 GLU A CA 1
ATOM 2487 C C . GLU A 1 318 ? -21.578 7.628 10.082 1.00 73.06 318 GLU A C 1
ATOM 2489 O O . GLU A 1 318 ? -21.378 6.424 9.924 1.00 73.06 318 GLU A O 1
ATOM 2494 N N . GLU A 1 319 ? -20.834 8.371 10.897 1.00 80.50 319 GLU A N 1
ATOM 2495 C CA . GLU A 1 319 ? -19.753 7.830 11.714 1.00 80.50 319 GLU A CA 1
ATOM 2496 C C . GLU A 1 319 ? -20.316 7.060 12.922 1.00 80.50 319 GLU A C 1
ATOM 2498 O O . GLU A 1 319 ? -20.957 7.649 13.800 1.00 80.50 319 GLU A O 1
ATOM 2503 N N . GLU A 1 320 ? -20.018 5.761 12.999 1.00 84.88 320 GLU A N 1
ATOM 2504 C CA . GLU A 1 320 ? -20.257 4.939 14.190 1.00 84.88 320 GLU A CA 1
ATOM 2505 C C . GLU A 1 320 ? -19.424 5.460 15.375 1.00 84.88 320 GLU A C 1
ATOM 2507 O O . GLU A 1 320 ? -18.232 5.752 15.246 1.00 84.88 320 GLU A O 1
ATOM 2512 N N . LYS A 1 321 ? -20.046 5.569 16.553 1.00 86.94 321 LYS A N 1
ATOM 2513 C CA . LYS A 1 321 ? -19.397 6.074 17.771 1.00 86.94 321 LYS A CA 1
ATOM 2514 C C . LYS A 1 321 ? -19.485 5.032 18.869 1.00 86.94 321 LYS A C 1
ATOM 2516 O O . LYS A 1 321 ? -20.573 4.674 19.307 1.00 86.94 321 LYS A O 1
ATOM 2521 N N . TYR A 1 322 ? -18.328 4.627 19.364 1.00 86.50 322 TYR A N 1
ATOM 2522 C CA . TYR A 1 322 ? -18.193 3.637 20.415 1.00 86.50 322 TYR A CA 1
ATOM 2523 C C . TYR A 1 322 ? -18.019 4.315 21.774 1.00 86.50 322 TYR A C 1
ATOM 2525 O O . TYR A 1 322 ? -17.393 5.373 21.910 1.00 86.50 322 TYR A O 1
ATOM 2533 N N . ALA A 1 323 ? -18.583 3.699 22.810 1.00 84.06 323 ALA A N 1
ATOM 2534 C CA . ALA A 1 323 ? -18.305 4.108 24.176 1.00 84.06 323 ALA A CA 1
ATOM 2535 C C . ALA A 1 323 ? -16.847 3.779 24.518 1.00 84.06 323 ALA A C 1
ATOM 2537 O O . ALA A 1 323 ? -16.323 2.737 24.123 1.00 84.06 323 ALA A O 1
ATOM 2538 N N . LEU A 1 324 ? -16.197 4.649 25.294 1.00 76.50 324 LEU A N 1
ATOM 2539 C CA . LEU A 1 324 ? -14.878 4.324 25.823 1.00 76.50 324 LEU A CA 1
ATOM 2540 C C . LEU A 1 324 ? -14.986 3.065 26.696 1.00 76.50 324 LEU A C 1
ATOM 2542 O O . LEU A 1 324 ? -15.915 2.977 27.508 1.00 76.50 324 LEU A O 1
ATOM 2546 N N . PRO A 1 325 ? -14.037 2.118 26.584 1.00 70.44 325 PRO A N 1
ATOM 2547 C CA . PRO A 1 325 ? -14.028 0.951 27.449 1.00 70.44 325 PRO A CA 1
ATOM 2548 C C . PRO A 1 325 ? -14.007 1.409 28.910 1.00 70.44 325 PRO A C 1
ATOM 2550 O O . PRO A 1 325 ? -13.212 2.279 29.291 1.00 70.44 325 PRO A O 1
ATOM 2553 N N . LYS A 1 326 ? -14.906 0.845 29.727 1.00 75.00 326 LYS A N 1
ATOM 2554 C CA . LYS A 1 326 ? -14.988 1.169 31.153 1.00 75.00 326 LYS A CA 1
ATOM 2555 C C . LYS A 1 326 ? -13.637 0.829 31.782 1.00 75.00 326 LYS A C 1
ATOM 2557 O O . LYS A 1 326 ? -13.233 -0.329 31.801 1.00 75.00 326 LYS A O 1
ATOM 2562 N N . LYS A 1 327 ? -12.919 1.839 32.275 1.00 78.56 327 LYS A N 1
ATOM 2563 C CA . LYS A 1 327 ? -11.702 1.605 33.055 1.00 78.56 327 LYS A CA 1
ATOM 2564 C C . LYS A 1 327 ? -12.123 0.965 34.371 1.00 78.56 327 LYS A C 1
ATOM 2566 O O . LYS A 1 327 ? -12.871 1.583 35.125 1.00 78.56 327 LYS A O 1
ATOM 2571 N N . GLU A 1 328 ? -11.668 -0.258 34.623 1.00 79.25 328 GLU A N 1
ATOM 2572 C CA . GLU A 1 328 ? -11.811 -0.879 35.937 1.00 79.25 328 GLU A CA 1
ATOM 2573 C C . GLU A 1 328 ? -11.094 0.000 36.966 1.00 79.25 328 GLU A C 1
ATOM 2575 O O . GLU A 1 328 ? -9.904 0.309 36.827 1.00 79.25 328 GLU A O 1
ATOM 2580 N N . ASP A 1 329 ? -11.828 0.458 37.977 1.00 81.94 329 ASP A N 1
ATOM 2581 C CA . ASP A 1 329 ? -11.224 1.183 39.083 1.00 81.94 329 ASP A CA 1
ATOM 2582 C C . ASP A 1 329 ? -10.555 0.153 39.999 1.00 81.94 329 ASP A C 1
ATOM 2584 O O . ASP A 1 329 ? -11.214 -0.611 40.701 1.00 81.94 329 ASP A O 1
ATOM 2588 N N . ARG A 1 330 ? -9.217 0.122 39.997 1.00 81.12 330 ARG A N 1
ATOM 2589 C CA . ARG A 1 330 ? -8.418 -0.794 40.834 1.00 81.12 330 ARG A CA 1
ATOM 2590 C C . ARG A 1 330 ? -8.745 -0.659 42.331 1.00 81.12 330 ARG A C 1
ATOM 2592 O O . ARG A 1 330 ? -8.444 -1.562 43.106 1.00 81.12 330 ARG A O 1
ATOM 2599 N N . TYR A 1 331 ? -9.347 0.460 42.734 1.00 79.19 331 TYR A N 1
ATOM 2600 C CA . TYR A 1 331 ? -9.737 0.768 44.104 1.00 79.19 331 TYR A CA 1
ATOM 2601 C C . TYR A 1 331 ? -11.255 0.717 44.318 1.00 79.19 331 TYR A C 1
ATOM 2603 O O . TYR A 1 331 ? -11.723 1.158 45.366 1.00 79.19 331 TYR A O 1
ATOM 2611 N N . GLU A 1 332 ? -12.034 0.149 43.390 1.00 78.31 332 GLU A N 1
ATOM 2612 C CA . GLU A 1 332 ? -13.490 0.016 43.544 1.00 78.31 332 GLU A CA 1
ATOM 2613 C C . GLU A 1 332 ? -13.849 -0.742 44.834 1.00 78.31 332 GLU A C 1
ATOM 2615 O O . GLU A 1 332 ? -14.730 -0.315 45.571 1.00 78.31 332 GLU A O 1
ATOM 2620 N N . GLY A 1 333 ? -13.081 -1.781 45.190 1.00 76.62 333 GLY A N 1
ATOM 2621 C CA . GLY A 1 333 ? -13.233 -2.511 46.458 1.00 76.62 333 GLY A CA 1
ATOM 2622 C C . GLY A 1 333 ? -12.688 -1.791 47.702 1.00 76.62 333 GLY A C 1
ATOM 2623 O O . GLY A 1 333 ? -12.951 -2.212 48.824 1.00 76.62 333 GLY A O 1
ATOM 2624 N N . LEU A 1 334 ? -11.925 -0.709 47.523 1.00 75.88 334 LEU A N 1
ATOM 2625 C CA . LEU A 1 334 ? -11.403 0.139 48.603 1.00 75.88 334 LEU A CA 1
ATOM 2626 C C . LEU A 1 334 ? -12.267 1.394 48.813 1.00 75.88 334 LEU A C 1
ATOM 2628 O O . LEU A 1 334 ? -12.100 2.098 49.812 1.00 75.88 334 LEU A O 1
ATOM 2632 N N . ARG A 1 335 ? -13.232 1.662 47.920 1.00 72.69 335 ARG A N 1
ATOM 2633 C CA . ARG A 1 335 ? -14.266 2.680 48.132 1.00 72.69 335 ARG A CA 1
ATOM 2634 C C . ARG A 1 335 ? -15.156 2.265 49.302 1.00 72.69 335 ARG A C 1
ATOM 2636 O O . ARG A 1 335 ? -15.964 1.353 49.195 1.00 72.69 335 ARG A O 1
ATOM 2643 N N . GLY A 1 336 ? -15.021 2.974 50.420 1.00 73.25 336 GLY A N 1
ATOM 2644 C CA . GLY A 1 336 ? -15.857 2.792 51.612 1.00 73.25 336 GLY A CA 1
ATOM 2645 C C . GLY A 1 336 ? -15.189 2.031 52.758 1.00 73.25 336 GLY A C 1
ATOM 2646 O O . GLY A 1 336 ? -15.722 2.027 53.866 1.00 73.25 336 GLY A O 1
ATOM 2647 N N . VAL A 1 337 ? -14.000 1.458 52.546 1.00 75.75 337 VAL A N 1
ATOM 2648 C CA . VAL A 1 337 ? -13.204 0.873 53.634 1.00 75.75 337 VAL A CA 1
ATOM 2649 C C . VAL A 1 337 ? -12.454 1.999 54.347 1.00 75.75 337 VAL A C 1
ATOM 2651 O O . VAL A 1 337 ? -11.760 2.797 53.713 1.00 75.75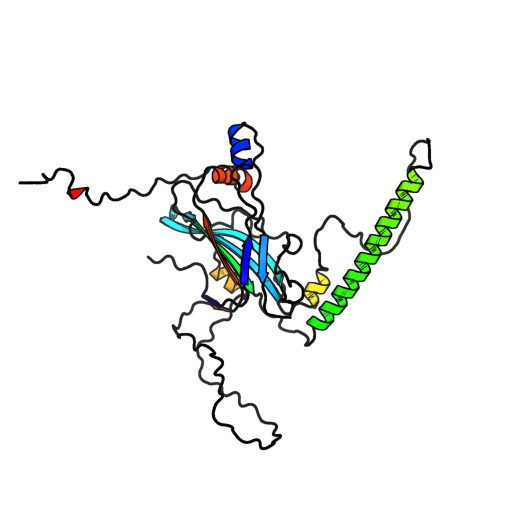 337 VAL A O 1
ATOM 2654 N N . ARG A 1 338 ? -12.599 2.105 55.675 1.00 76.12 338 ARG A N 1
ATOM 2655 C CA . ARG A 1 338 ? -11.846 3.099 56.455 1.00 76.12 338 ARG A CA 1
ATOM 2656 C C . ARG A 1 338 ? -10.358 2.767 56.366 1.00 76.12 338 ARG A C 1
ATOM 2658 O O . ARG A 1 338 ? -9.949 1.650 56.656 1.00 76.12 338 ARG A O 1
ATOM 2665 N N . LYS A 1 339 ? -9.559 3.756 55.961 1.00 66.94 339 LYS A N 1
ATOM 2666 C CA . LYS A 1 339 ? -8.115 3.613 55.710 1.00 66.94 339 LYS A CA 1
ATOM 2667 C C . LYS A 1 339 ? -7.303 3.286 56.973 1.00 66.94 339 LYS A C 1
ATOM 2669 O O . LYS A 1 339 ? -6.188 2.793 56.857 1.00 66.94 339 LYS A O 1
ATOM 2674 N N . TYR A 1 340 ? -7.870 3.544 58.148 1.00 72.50 340 TYR A N 1
ATOM 2675 C CA . TYR A 1 340 ? -7.297 3.233 59.451 1.00 72.50 340 TYR A CA 1
ATOM 2676 C C . TYR A 1 340 ? -8.426 2.740 60.368 1.00 72.50 340 TYR A C 1
ATOM 2678 O O . TYR A 1 340 ? -9.507 3.343 60.378 1.00 72.50 340 TYR A O 1
ATOM 2686 N N . VAL A 1 341 ? -8.175 1.630 61.068 1.00 60.75 341 VAL A N 1
ATOM 2687 C CA . VAL A 1 341 ? -8.982 1.112 62.185 1.00 60.75 341 VAL A CA 1
ATOM 2688 C C . VAL A 1 341 ? -8.289 1.494 63.477 1.00 60.75 341 VAL A C 1
ATOM 2690 O O . VAL A 1 341 ? -7.044 1.355 63.507 1.00 60.75 341 VAL A O 1
#

Organism: NCBI:txid1447944

Sequence (341 aa):
MSCQTSIPGIHPSLDLHLTVPYPLDKQFKRSIKSGGKDIVRPRAPGLWAHAWHLDVRLYTMVMLDPDVPDEETSSFTTYLHWMKPNIPVSALTMPRGLITSSLLNSHTRYVPPHPQKGTPYHRYTVLLLPQPAKSEYSMNTEARFLKEMEKHRVESEILHKRVDEMKTKISESASSTEKSQPTSLLTQSNTTGLPLDLSKPTSWPLSLLKKYTTSQWLDIPVVPDSHRRGFNLRSFVREWGFGTRGEPATENRDLGGTGFGGGTSGQTLAGLRAQINRGKGLGTAHKDMVVVGGGAHMFREVWDETVSGVFEASLNGEEEKYALPKKEDRYEGLRGVRKYV

Mean predicted aligned error: 15.58 Å

Secondary structure (DSSP, 8-state):
-----SSPEEE--EEEEEE----TTTTHHHHHHTT-----PPPPPEEEEEE--SS-EEEEEEEEEEEEEETTTTEEEEEEEEEEEEEEE-TTT-TT-EE-TTTS-SSSPP----PPBTS-PEEEEEEEEEPPBPS---TTHHHHHHHHHHHHHHHHHHHHHHHHHHHHHHHHHHTS---------------------TT---SS-HHHHHHH-SBPP--PPPPPGGGSBT--HHHHHHHTT-SB-------------------------SS----------------SPEEES-EEEEEEE---HHHHHHIIIII-SPPPBPPPP----TTGGGTTS-S--

Nearest PDB structures (foldseek):
  5mrc-assembly1_1  TM=7.705E-01  e=1.054E-06  Saccharomyces cerevisiae
  3j6b-assembly1_1  TM=7.099E-01  e=7.006E-07  Saccharomyces cerevisiae
  6ywx-assembly1_1  TM=5.579E-01  e=6.609E-07  Neurospora crassa OR74A
  1ll1-assembly1_A  TM=4.502E-01  e=1.898E+00  Limulus polyphemus

pLDDT: mean 70.42, std 22.14, range [25.56, 95.44]

Solvent-accessible surface area (backbone atoms only — not comparable to full-atom values): 21235 Å² total; per-residue (Å²): 132,80,79,74,71,67,66,56,52,71,41,72,60,32,52,43,48,78,44,67,92,66,80,66,68,69,66,55,59,50,30,68,74,64,78,46,89,69,76,78,74,82,74,77,59,47,40,31,45,45,44,85,43,70,55,39,34,27,24,32,38,40,28,36,31,62,57,41,81,31,77,94,75,73,43,65,34,26,32,54,30,32,41,34,62,63,31,78,46,24,31,74,87,32,77,79,16,66,58,48,76,46,60,50,59,90,57,34,71,72,48,75,87,64,50,48,47,48,56,72,70,28,47,40,40,37,36,36,40,39,39,38,68,42,95,73,79,64,90,64,34,54,66,52,40,54,52,52,50,52,52,49,50,53,54,49,53,55,50,51,53,52,52,51,53,49,52,52,52,51,54,57,58,62,75,71,63,86,86,77,83,94,75,91,79,90,83,88,81,94,65,99,63,82,82,77,68,87,86,62,76,54,89,59,64,66,68,58,52,69,68,38,36,53,24,43,84,69,88,73,77,68,69,52,80,86,61,21,60,64,47,56,54,55,59,51,37,61,77,65,43,38,38,54,76,74,70,72,91,69,73,88,77,83,76,73,76,82,81,84,89,82,87,79,94,74,83,87,75,87,85,78,81,80,74,76,76,75,72,77,69,83,81,70,90,62,95,61,55,32,29,69,38,21,24,63,37,75,53,74,48,63,56,53,84,68,34,60,54,44,31,60,73,74,63,76,45,85,81,66,75,48,73,67,78,81,77,80,59,92,51,60,87,52,66,86,58,73,93,72,133

Foldseek 3Di:
DDPPPLDFAEDAQKAKDWAQPDDPPPPVVVCVVVVHPPLPAGDGIKIFIAHPAAAWFWWKKWKKWQAPADPVVRGTWMFTQDIFTGQTDHCVVCVPRTRDPLSGDPFEDGQDDFHFAQGDKIKIKMWIFTAAFDPDDDDCLSVVLVVVVVVVVVVVVVVVVVVVVVVVVVVVVVVPDDDDDDDDDDDDDDDPDDPDPPPRRNPDDPVSSCRRHRHHGDPDHRDDNVRRIRDRPQVVCVVRVSFDQPDPPDDDPPPDDPDDDDDDDDDDDPDDPPPPCPPPPPDPPDSTTYRYYTYMDMDIDDDDPSSQSSCVPPVVDHGDHDHHPDPPDPCPVVVPPDPPD

InterPro domains:
  IPR008914 Phosphatidylethanolamine-binding protein [PF01161] (55-159)
  IPR035810 Phosphatidylethanolamine-binding protein, eukaryotic [PTHR11362] (55-170)
  IPR035810 Phosphatidylethanolamine-binding protein, eukaryotic [cd00866] (18-134)
  IPR036610 PEBP-like superfamily [G3DSA:3.90.280.10] (3-322)
  IPR036610 PEBP-like superfamily [SSF49777] (45-154)